Protein AF-A0A8B6BI62-F1 (afdb_monomer_lite)

pLDDT: mean 70.93, std 18.96, range [25.5, 95.19]

InterPro domains:
  IPR038623 Stimulator of interferon genes protein, C-terminal domain superfamily [G3DSA:3.40.50.12100] (23-172)
  IPR055432 STING, ligand-binding domain [PF15009] (18-108)

Radius of gyration: 29.09 Å; chains: 1; bounding box: 65×64×85 Å

Secondary structure (DSSP, 8-state):
---------EE----HHHHHHS-S-EEEEEETTS---TT-S-TTEEEEEEEEEEEEETTEEEEEEEEEEEEEETTEEEEEEEE--HHHHHHHHHHH-TTTT--------SS-S---PPP-----HHHHHHHHHHHHHHHHHHHHTSHHHHHHEEEEEE-SS---SPPP---------TT----SS--S-SS---TTTTS-PPPHHHHHHHHHHHHH-EE-TTS-EE-PPTT-S-PPPPPPTHHHHHHHGGGS--

Sequence (254 aa):
MGMRADSEIILLNPCTEERKQIPKKLYELIPRKCYVDIPGSDENIEKVSDLAIEGDRAGNKRKIKLQIYSIKDGKKKYYCVCECPPVLNTINNMNDIQTAGITRSTGSNIFFPLRRHPKLQLFTVDTKLVQLMRFYYAMNALLCLKKENKEKARFLLFNGQPSTFQPCTSKFDIRENYTDPVTKDLQSPLFEKTRDDDKPGQSYEDNMFMKQLDNEFVIDSEGSWVAPLPFRVPRQPLPSNRQQESLLICYQSE

Structure (mmCIF, N/CA/C/O backbone):
data_AF-A0A8B6BI62-F1
#
_entry.id   AF-A0A8B6BI62-F1
#
loop_
_atom_site.group_PDB
_atom_site.id
_atom_site.type_symbol
_atom_site.label_atom_id
_atom_site.label_alt_id
_atom_site.label_comp_id
_atom_site.label_asym_id
_atom_site.label_entity_id
_atom_site.label_seq_id
_atom_site.pdbx_PDB_ins_code
_atom_site.Cartn_x
_atom_site.Cartn_y
_atom_site.Cartn_z
_atom_site.occupancy
_atom_site.B_iso_or_equiv
_atom_site.auth_seq_id
_atom_site.auth_comp_id
_atom_site.auth_asym_id
_atom_site.auth_atom_id
_atom_site.pdbx_PDB_model_num
ATOM 1 N N . MET A 1 1 ? -7.863 -25.262 -1.687 1.00 29.09 1 MET A N 1
ATOM 2 C CA . MET A 1 1 ? -8.128 -25.398 -0.239 1.00 29.09 1 MET A CA 1
ATOM 3 C C . MET A 1 1 ? -8.432 -24.005 0.297 1.00 29.09 1 MET A C 1
ATOM 5 O O . MET A 1 1 ? -7.527 -23.187 0.401 1.00 29.09 1 MET A O 1
ATOM 9 N N . GLY A 1 2 ? -9.717 -23.668 0.429 1.00 26.91 2 GLY A N 1
ATOM 10 C CA . GLY A 1 2 ? -10.164 -22.322 0.796 1.00 26.91 2 GLY A CA 1
ATOM 11 C C . GLY A 1 2 ? -9.989 -22.082 2.291 1.00 26.91 2 GLY A C 1
ATOM 12 O O . GLY A 1 2 ? -10.466 -22.877 3.094 1.00 26.91 2 GLY A O 1
ATOM 13 N N . MET A 1 3 ? -9.298 -21.003 2.659 1.00 25.50 3 MET A N 1
ATOM 14 C CA . MET A 1 3 ? -9.243 -20.546 4.045 1.00 25.50 3 MET A CA 1
ATOM 15 C C . MET A 1 3 ? -10.626 -20.004 4.427 1.00 25.50 3 MET A C 1
ATOM 17 O O . MET A 1 3 ? -11.036 -18.956 3.928 1.00 25.50 3 MET A O 1
ATOM 21 N N . ARG A 1 4 ? -11.356 -20.731 5.282 1.00 25.94 4 ARG A N 1
ATOM 22 C CA . ARG A 1 4 ? -12.461 -20.162 6.063 1.00 25.94 4 ARG A CA 1
ATOM 23 C C . ARG A 1 4 ? -11.844 -19.213 7.085 1.00 25.94 4 ARG A C 1
ATOM 25 O O . ARG A 1 4 ? -11.038 -19.637 7.907 1.00 25.94 4 ARG A O 1
ATOM 32 N N . ALA A 1 5 ? -12.175 -17.933 6.981 1.00 31.25 5 ALA A N 1
ATOM 33 C CA . ALA A 1 5 ? -11.740 -16.905 7.913 1.00 31.25 5 ALA A CA 1
ATOM 34 C C . ALA A 1 5 ? -12.792 -16.739 9.018 1.00 31.25 5 ALA A C 1
ATOM 36 O O . ALA A 1 5 ? -13.475 -15.723 9.069 1.00 31.25 5 ALA A O 1
ATOM 37 N N . ASP A 1 6 ? -12.904 -17.742 9.890 1.00 30.66 6 ASP A N 1
ATOM 38 C CA . ASP A 1 6 ? -13.638 -17.639 11.160 1.00 30.66 6 ASP A CA 1
ATOM 39 C C . ASP A 1 6 ? -12.647 -17.333 12.298 1.00 30.66 6 ASP A C 1
ATOM 41 O O . ASP A 1 6 ? -12.613 -18.001 13.328 1.00 30.66 6 ASP A O 1
ATOM 45 N N . SER A 1 7 ? -11.753 -16.362 12.089 1.00 33.75 7 SER A N 1
ATOM 46 C CA . SER A 1 7 ? -10.844 -15.896 13.138 1.00 33.75 7 SER A CA 1
ATOM 47 C C . SER A 1 7 ? -11.557 -14.850 13.988 1.00 33.75 7 SER A C 1
ATOM 49 O O . SER A 1 7 ? -11.842 -13.747 13.515 1.00 33.75 7 SER A O 1
ATOM 51 N N . GLU A 1 8 ? -11.841 -15.215 15.233 1.00 31.00 8 GLU A N 1
ATOM 52 C CA . GLU A 1 8 ? -12.390 -14.345 16.267 1.00 31.00 8 GLU A CA 1
ATOM 53 C C . GLU A 1 8 ? -11.471 -13.127 16.467 1.00 31.00 8 GLU A C 1
ATOM 55 O O . GLU A 1 8 ? -10.279 -13.250 16.753 1.00 31.00 8 GLU A O 1
ATOM 60 N N . ILE A 1 9 ? -12.012 -11.929 16.239 1.00 36.19 9 ILE A N 1
ATOM 61 C CA . ILE A 1 9 ? -11.275 -10.669 16.346 1.00 36.19 9 ILE A CA 1
ATOM 62 C C . ILE A 1 9 ? -11.151 -10.322 17.834 1.00 36.19 9 ILE A C 1
ATOM 64 O O . ILE A 1 9 ? -12.066 -9.749 18.427 1.00 36.19 9 ILE A O 1
ATOM 68 N N . ILE A 1 10 ? -10.012 -10.648 18.444 1.00 32.97 10 ILE A N 1
ATOM 69 C CA . ILE A 1 10 ? -9.719 -10.289 19.836 1.00 32.97 10 ILE A CA 1
ATOM 70 C C . ILE A 1 10 ? -9.148 -8.860 19.863 1.00 32.97 10 ILE A C 1
ATOM 72 O O . ILE A 1 10 ? -7.951 -8.632 19.695 1.00 32.97 10 ILE A O 1
ATOM 76 N N . LEU A 1 11 ? -10.028 -7.870 20.046 1.00 40.59 11 LEU A N 1
ATOM 77 C CA . LEU A 1 11 ? -9.656 -6.464 20.261 1.00 40.59 11 LEU A CA 1
ATOM 78 C C . LEU A 1 11 ? -9.258 -6.236 21.725 1.00 40.59 11 LEU A C 1
ATOM 80 O O . LEU A 1 11 ? -10.105 -6.313 22.619 1.00 40.59 11 LEU A O 1
ATOM 84 N N . LEU A 1 12 ? -7.993 -5.890 21.969 1.00 38.56 12 LEU A N 1
ATOM 85 C CA . LEU A 1 12 ? -7.529 -5.434 23.278 1.00 38.56 12 LEU A CA 1
ATOM 86 C C . LEU A 1 12 ? -7.948 -3.962 23.487 1.00 38.56 12 LEU A C 1
ATOM 88 O O . LEU A 1 12 ? -7.361 -3.047 22.925 1.00 38.56 12 LEU A O 1
ATOM 92 N N . ASN A 1 13 ? -9.006 -3.777 24.284 1.00 48.94 13 ASN A N 1
ATOM 93 C CA . ASN A 1 13 ? -9.443 -2.561 24.996 1.00 48.94 13 ASN A CA 1
ATOM 94 C C . ASN A 1 13 ? -9.464 -1.201 24.257 1.00 48.94 13 ASN A C 1
ATOM 96 O O . ASN A 1 13 ? -8.592 -0.362 24.464 1.00 48.94 13 ASN A O 1
ATOM 100 N N . PRO A 1 14 ? -10.594 -0.895 23.592 1.00 46.12 14 PRO A N 1
ATOM 101 C CA . PRO A 1 14 ? -11.256 0.411 23.731 1.00 46.12 14 PRO A CA 1
ATOM 102 C C . PRO A 1 14 ? -12.651 0.273 24.368 1.00 46.12 14 PRO A C 1
ATOM 104 O O . PRO A 1 14 ? -13.258 -0.806 24.315 1.00 46.12 14 PRO A O 1
ATOM 107 N N . CYS A 1 15 ? -13.1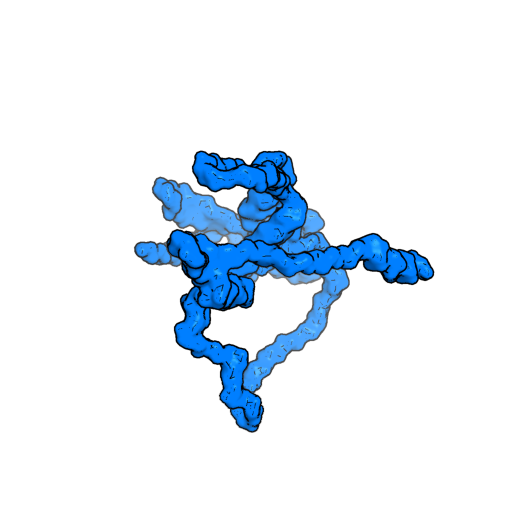68 1.357 24.961 1.00 47.78 15 CYS A N 1
ATOM 108 C CA . CYS A 1 15 ? -14.503 1.409 25.572 1.00 47.78 15 CYS A CA 1
ATOM 109 C C . CYS A 1 15 ? -15.597 1.068 24.533 1.00 47.78 15 CYS A C 1
ATOM 111 O O . CYS A 1 15 ? -15.451 1.364 23.346 1.00 47.78 15 CYS A O 1
ATOM 113 N N . THR A 1 16 ? -16.687 0.416 24.946 1.00 53.91 16 THR A N 1
ATOM 114 C CA . THR A 1 16 ? -17.714 -0.171 24.053 1.00 53.91 16 THR A CA 1
ATOM 115 C C . THR A 1 16 ? -18.346 0.814 23.064 1.00 53.91 16 THR A C 1
ATOM 117 O O . THR A 1 16 ? -18.699 0.406 21.957 1.00 53.91 16 THR A O 1
ATOM 120 N N . GLU A 1 17 ? -18.446 2.098 23.412 1.00 54.69 17 GLU A N 1
ATOM 121 C CA . GLU A 1 17 ? -18.979 3.136 22.516 1.00 54.69 17 GLU A CA 1
ATOM 122 C C . GLU A 1 17 ? -17.962 3.616 21.470 1.00 54.69 17 GLU A C 1
ATOM 124 O O . GLU A 1 17 ? -18.322 3.831 20.313 1.00 54.69 17 GLU A O 1
ATOM 129 N N . GLU A 1 18 ? -16.674 3.691 21.816 1.00 56.12 18 GLU A N 1
ATOM 130 C CA . GLU A 1 18 ? -15.616 4.051 20.860 1.00 56.12 18 GLU A CA 1
ATOM 131 C C . GLU A 1 18 ? -15.421 2.953 19.806 1.00 56.12 18 GLU A C 1
ATOM 133 O O . GLU A 1 18 ? -15.168 3.244 18.638 1.00 56.12 18 GLU A O 1
ATOM 138 N N . ARG A 1 19 ? -15.654 1.682 20.173 1.00 59.25 19 ARG A N 1
ATOM 139 C CA . ARG A 1 19 ? -15.618 0.544 19.236 1.00 59.25 19 ARG A CA 1
ATOM 140 C C . ARG A 1 19 ? -16.596 0.690 18.069 1.00 59.25 19 ARG A C 1
ATOM 142 O O . ARG A 1 19 ? -16.280 0.243 16.970 1.00 59.25 19 ARG A O 1
ATOM 149 N N . LYS A 1 20 ? -17.767 1.308 18.280 1.00 61.75 20 LYS A N 1
ATOM 150 C CA . LYS A 1 20 ? -18.770 1.515 17.216 1.00 61.75 20 LYS A CA 1
ATOM 151 C C . LYS A 1 20 ? -18.310 2.533 16.168 1.00 61.75 20 LYS A C 1
ATOM 153 O O . LYS A 1 20 ? -18.800 2.497 15.044 1.00 61.75 20 LYS A O 1
ATOM 158 N N . GLN A 1 21 ? -17.382 3.423 16.526 1.00 65.50 21 GLN A N 1
ATOM 159 C CA . GLN A 1 21 ? -16.861 4.469 15.642 1.00 65.50 21 GLN A CA 1
ATOM 160 C C . GLN A 1 21 ? -15.648 4.023 14.819 1.00 65.50 21 GLN A C 1
ATOM 162 O O . GLN A 1 21 ? -15.284 4.716 13.870 1.00 65.50 21 GLN A O 1
ATOM 167 N N . ILE A 1 22 ? -15.024 2.884 15.144 1.00 70.38 22 ILE A N 1
ATOM 168 C CA . ILE A 1 22 ? -13.866 2.386 14.398 1.00 70.38 22 ILE A CA 1
ATOM 169 C C . ILE A 1 22 ? -14.349 1.819 13.052 1.00 70.38 22 ILE A C 1
ATOM 171 O O . ILE A 1 22 ? -15.105 0.842 13.026 1.00 70.38 22 ILE A O 1
ATOM 175 N N . PRO A 1 23 ? -13.916 2.387 11.913 1.00 71.06 23 PRO A N 1
ATOM 176 C CA . PRO A 1 23 ? -14.245 1.838 10.612 1.00 71.06 23 PRO A CA 1
ATOM 177 C C . PRO A 1 23 ? -13.625 0.445 10.478 1.00 71.06 23 PRO A C 1
ATOM 179 O O . PRO A 1 23 ? -12.443 0.244 10.743 1.00 71.06 23 PRO A O 1
ATOM 182 N N . LYS A 1 24 ? -14.407 -0.519 9.980 1.00 78.19 24 LYS A N 1
ATOM 183 C CA . LYS A 1 24 ? -13.965 -1.904 9.715 1.00 78.19 24 LYS A CA 1
ATOM 184 C C . LYS A 1 24 ? -13.041 -2.027 8.490 1.00 78.19 24 LYS A C 1
ATOM 186 O O . LYS A 1 24 ? -12.949 -3.094 7.889 1.00 78.19 24 LYS A O 1
ATOM 191 N N . LYS A 1 25 ? -12.417 -0.921 8.080 1.00 88.06 25 LYS A N 1
ATOM 192 C CA . LYS A 1 25 ? -11.615 -0.806 6.865 1.00 88.06 25 LYS A CA 1
ATOM 193 C C . LYS A 1 25 ? -10.158 -0.562 7.233 1.00 88.06 25 LYS A C 1
ATOM 195 O O . LYS A 1 25 ? -9.872 0.375 7.972 1.00 88.06 25 LYS A O 1
ATOM 200 N N . LEU A 1 26 ? -9.265 -1.388 6.697 1.00 91.00 26 LEU A N 1
ATOM 201 C CA . LEU A 1 26 ? -7.819 -1.216 6.798 1.00 91.00 26 LEU A CA 1
ATOM 202 C C . LEU A 1 26 ? -7.345 -0.181 5.772 1.00 91.00 26 LEU A C 1
ATOM 204 O O . LEU A 1 26 ? -7.654 -0.293 4.582 1.00 91.00 26 LEU A O 1
ATOM 208 N N . TYR A 1 27 ? -6.589 0.814 6.222 1.00 91.94 27 TYR A N 1
ATOM 209 C CA . TYR A 1 27 ? -5.990 1.827 5.361 1.00 91.94 27 TYR A CA 1
ATOM 210 C C . TYR A 1 27 ? -4.486 1.596 5.223 1.00 91.94 27 TYR A C 1
ATOM 212 O O . TYR A 1 27 ? -3.730 1.759 6.173 1.00 91.94 27 TYR A O 1
ATOM 220 N N . GLU A 1 28 ? -4.056 1.254 4.018 1.00 92.75 28 GLU A N 1
ATOM 221 C CA . GLU A 1 28 ? -2.651 1.044 3.676 1.00 92.75 28 GLU A CA 1
ATOM 222 C C . GLU A 1 28 ? -2.084 2.333 3.079 1.00 92.75 28 GLU A C 1
ATOM 224 O O . GLU A 1 28 ? -2.488 2.779 1.997 1.00 92.75 28 GLU A O 1
ATOM 229 N N . LEU A 1 29 ? -1.180 2.970 3.812 1.00 91.81 29 LEU A N 1
ATOM 230 C CA . LEU A 1 29 ? -0.614 4.273 3.492 1.00 91.81 29 LEU A CA 1
ATOM 231 C C . LEU A 1 29 ? 0.578 4.120 2.545 1.00 91.81 29 LEU A C 1
ATOM 233 O O . LEU A 1 29 ? 1.571 3.486 2.879 1.00 91.81 29 LEU A O 1
ATOM 237 N N . ILE A 1 30 ? 0.501 4.746 1.371 1.00 92.62 30 ILE A N 1
ATOM 238 C CA . ILE A 1 30 ? 1.523 4.703 0.321 1.00 92.62 30 ILE A CA 1
ATOM 239 C C . ILE A 1 30 ? 2.177 6.088 0.187 1.00 92.62 30 ILE A C 1
ATOM 241 O O . ILE A 1 30 ? 1.782 6.882 -0.672 1.00 92.62 30 ILE A O 1
ATOM 245 N N . PRO A 1 31 ? 3.161 6.432 1.037 1.00 91.00 31 PRO A N 1
ATOM 246 C CA . PRO A 1 31 ? 3.905 7.678 0.903 1.00 91.00 31 PRO A CA 1
ATOM 247 C C . PRO A 1 31 ? 4.827 7.626 -0.318 1.00 91.00 31 PRO A C 1
ATOM 249 O O . PRO A 1 31 ? 5.558 6.654 -0.515 1.00 91.00 31 PRO A O 1
ATOM 252 N N . ARG A 1 32 ? 4.914 8.721 -1.083 1.00 87.62 32 ARG A N 1
ATOM 253 C CA . ARG A 1 32 ? 5.893 8.854 -2.184 1.00 87.62 32 ARG A CA 1
ATOM 254 C C . ARG A 1 32 ? 7.339 8.577 -1.775 1.00 87.62 32 ARG A C 1
ATOM 256 O O . ARG A 1 32 ? 8.124 8.058 -2.564 1.00 87.62 32 ARG A O 1
ATOM 263 N N . LYS A 1 33 ? 7.691 8.900 -0.530 1.00 86.56 33 LYS A N 1
ATOM 264 C CA . LYS A 1 33 ? 9.029 8.659 0.021 1.00 86.56 33 LYS A CA 1
ATOM 265 C C . LYS A 1 33 ? 9.299 7.182 0.341 1.00 86.56 33 LYS A C 1
ATOM 267 O O . LYS A 1 33 ? 10.443 6.850 0.628 1.00 86.56 33 LYS A O 1
ATOM 272 N N . CYS A 1 34 ? 8.293 6.306 0.229 1.00 86.19 34 CYS A N 1
ATOM 273 C CA . CYS A 1 34 ? 8.323 4.888 0.619 1.00 86.19 34 CYS A CA 1
ATOM 274 C C . CYS A 1 34 ? 8.531 4.653 2.127 1.00 86.19 34 CYS A C 1
ATOM 276 O O . CYS A 1 34 ? 8.779 3.530 2.551 1.00 86.19 34 CYS A O 1
ATOM 278 N N . TYR A 1 35 ? 8.408 5.707 2.932 1.00 83.88 35 TYR A N 1
ATOM 279 C CA . TYR A 1 35 ? 8.474 5.661 4.383 1.00 83.88 35 TYR A CA 1
ATOM 280 C C . TYR A 1 35 ? 7.598 6.772 4.966 1.00 83.88 35 TYR A C 1
ATOM 282 O O . TYR A 1 35 ? 7.580 7.893 4.447 1.00 83.88 35 TYR A O 1
ATOM 290 N N . VAL A 1 36 ? 6.869 6.442 6.027 1.00 78.62 36 VAL A N 1
ATOM 291 C CA . VAL A 1 36 ? 6.162 7.381 6.898 1.00 78.62 36 VAL A CA 1
ATOM 292 C C . VAL A 1 36 ? 6.181 6.788 8.301 1.00 78.62 36 VAL A C 1
ATOM 294 O O . VAL A 1 36 ? 5.958 5.588 8.458 1.00 78.62 36 VAL A O 1
ATOM 297 N N . ASP A 1 37 ? 6.474 7.618 9.293 1.00 76.88 37 ASP A N 1
ATOM 298 C CA . ASP A 1 37 ? 6.337 7.245 10.697 1.00 76.88 37 ASP A CA 1
ATOM 299 C C . ASP A 1 37 ? 4.927 7.622 11.175 1.00 76.88 37 ASP A C 1
ATOM 301 O O . ASP A 1 37 ? 4.427 8.695 10.832 1.00 76.88 37 ASP A O 1
ATOM 305 N N . ILE A 1 38 ? 4.257 6.736 11.913 1.00 77.81 38 ILE A N 1
ATOM 306 C CA . ILE A 1 38 ? 2.892 6.946 12.416 1.00 77.81 38 ILE A CA 1
ATOM 307 C C . ILE A 1 38 ? 2.859 6.521 13.894 1.00 77.81 38 ILE A C 1
ATOM 309 O O . ILE A 1 38 ? 3.018 5.328 14.175 1.00 77.81 38 ILE A O 1
ATOM 313 N N . PRO A 1 39 ? 2.596 7.430 14.852 1.00 66.25 39 PRO A N 1
ATOM 314 C CA . PRO A 1 39 ? 2.183 8.824 14.683 1.00 66.25 39 PRO A CA 1
ATOM 315 C C . PRO A 1 39 ? 3.403 9.762 14.572 1.00 66.25 39 PRO A C 1
ATOM 317 O O . PRO A 1 39 ? 3.946 10.205 15.579 1.00 66.25 39 PRO A O 1
ATOM 320 N N . GLY A 1 40 ? 3.872 10.043 13.353 1.00 68.38 40 GLY A N 1
ATOM 321 C CA . GLY A 1 40 ? 4.980 10.964 13.086 1.00 68.38 40 GLY A CA 1
ATOM 322 C C . GLY A 1 40 ? 4.497 12.350 12.639 1.00 68.38 40 GLY A C 1
ATOM 323 O O . GLY A 1 40 ? 3.647 12.457 11.756 1.00 68.38 40 GLY A O 1
ATOM 324 N N . SER A 1 41 ? 5.074 13.391 13.254 1.00 59.91 41 SER A N 1
ATOM 325 C CA . SER A 1 41 ? 4.943 14.855 13.038 1.00 59.91 41 SER A CA 1
ATOM 326 C C . SER A 1 41 ? 3.560 15.518 13.105 1.00 59.91 41 SER A C 1
ATOM 328 O O . SER A 1 41 ? 3.513 16.744 13.168 1.00 59.91 41 SER A O 1
ATOM 330 N N . ASP A 1 42 ? 2.453 14.777 13.059 1.00 78.50 42 ASP A N 1
ATOM 331 C CA . ASP A 1 42 ? 1.103 15.352 13.119 1.00 78.50 42 ASP A CA 1
ATOM 332 C C . ASP A 1 42 ? 0.520 15.233 14.533 1.00 78.50 42 ASP A C 1
ATOM 334 O O . ASP A 1 42 ? 0.153 14.145 14.976 1.00 78.50 42 ASP A O 1
ATOM 338 N N . GLU A 1 43 ? 0.406 16.364 15.235 1.00 83.88 43 GLU A N 1
ATOM 339 C CA . GLU A 1 43 ? -0.168 16.448 16.589 1.00 83.88 43 GLU A CA 1
ATOM 340 C C . GLU A 1 43 ? -1.638 15.992 16.653 1.00 83.88 43 GLU A C 1
ATOM 342 O O . GLU A 1 43 ? -2.164 15.686 17.728 1.00 83.88 43 GLU A O 1
ATOM 347 N N . ASN A 1 44 ? -2.317 15.920 15.503 1.00 88.12 44 ASN A N 1
ATOM 348 C CA . ASN A 1 44 ? -3.692 15.450 15.420 1.00 88.12 44 ASN A CA 1
ATOM 349 C C . ASN A 1 44 ? -3.802 13.926 15.367 1.00 88.12 44 ASN A C 1
ATOM 351 O O . ASN A 1 44 ? -4.916 13.417 15.505 1.00 88.12 44 ASN A O 1
ATOM 355 N N . ILE A 1 45 ? -2.697 13.201 15.165 1.00 88.94 45 ILE A N 1
ATOM 356 C CA . ILE A 1 45 ? -2.685 11.745 15.033 1.00 88.94 45 ILE A CA 1
ATOM 357 C C . ILE A 1 45 ? -2.036 11.120 16.265 1.00 88.94 45 ILE A C 1
ATOM 359 O O . ILE A 1 45 ? -0.903 11.420 16.620 1.00 88.94 45 ILE A O 1
ATOM 363 N N . GLU A 1 46 ? -2.740 10.189 16.898 1.00 90.50 46 GLU A N 1
ATOM 364 C CA . GLU A 1 46 ? -2.266 9.507 18.102 1.00 90.50 46 GLU A CA 1
ATOM 365 C C . GLU A 1 46 ? -2.531 8.008 17.994 1.00 90.50 46 GLU A C 1
ATOM 367 O O . GLU A 1 46 ? -3.626 7.593 17.604 1.00 90.50 46 GLU A O 1
ATOM 372 N N . LYS A 1 47 ? -1.543 7.179 18.351 1.00 89.94 47 LYS A N 1
ATOM 373 C CA . LYS A 1 47 ? -1.735 5.729 18.443 1.00 89.94 47 LYS A CA 1
ATOM 374 C C . LYS A 1 47 ? -2.583 5.403 19.672 1.00 89.94 47 LYS A C 1
ATOM 376 O O . LYS A 1 47 ? -2.230 5.776 20.782 1.00 89.94 47 LYS A O 1
ATOM 381 N N . VAL A 1 48 ? -3.669 4.662 19.470 1.00 89.25 48 VAL A N 1
ATOM 382 C CA . VAL A 1 48 ? -4.644 4.324 20.518 1.00 89.25 48 VAL A CA 1
ATOM 383 C C . VAL A 1 48 ? -4.426 2.914 21.054 1.00 89.25 48 VAL A C 1
ATOM 385 O O . VAL A 1 48 ? -4.403 2.707 22.261 1.00 89.25 48 VAL A O 1
ATOM 388 N N . SER A 1 49 ? -4.320 1.920 20.169 1.00 88.25 49 SER A N 1
ATOM 389 C CA . SER A 1 49 ? -4.240 0.501 20.551 1.00 88.25 49 SER A CA 1
ATOM 390 C C . SER A 1 49 ? -3.749 -0.371 19.391 1.00 88.25 49 SER A C 1
ATOM 392 O O . SER A 1 49 ? -3.504 0.130 18.293 1.00 88.25 49 SER A O 1
ATOM 394 N N . ASP A 1 50 ? -3.612 -1.676 19.635 1.00 86.25 50 ASP A N 1
ATOM 395 C CA . ASP A 1 50 ? -3.319 -2.684 18.616 1.00 86.25 50 ASP A CA 1
ATOM 396 C C . ASP A 1 50 ? -4.474 -3.700 18.534 1.00 86.25 50 ASP A C 1
ATOM 398 O O . ASP A 1 50 ? -4.986 -4.174 19.550 1.00 86.25 50 ASP A O 1
ATOM 402 N N . LEU A 1 51 ? -4.836 -4.095 17.317 1.00 84.62 51 LEU A N 1
ATOM 403 C CA . LEU A 1 51 ? -5.667 -5.255 17.020 1.00 84.62 51 LEU A CA 1
ATOM 404 C C . LEU A 1 51 ? -4.762 -6.441 16.665 1.00 84.62 51 LEU A C 1
ATOM 406 O O . LEU A 1 51 ? -4.025 -6.388 15.683 1.00 84.62 51 LEU A O 1
ATOM 410 N N . ALA A 1 52 ? -4.825 -7.524 17.439 1.00 84.38 52 ALA A N 1
ATOM 411 C CA . ALA A 1 52 ? -4.050 -8.732 17.175 1.00 84.38 52 ALA A CA 1
ATOM 412 C C . ALA A 1 52 ? -4.908 -9.804 16.489 1.00 84.38 52 ALA A C 1
ATOM 414 O O . ALA A 1 52 ? -6.026 -10.087 16.911 1.00 84.38 52 ALA A O 1
ATOM 415 N N . ILE A 1 53 ? -4.358 -10.420 15.446 1.00 84.88 53 ILE A N 1
ATOM 416 C CA . ILE A 1 53 ? -4.941 -11.560 14.739 1.00 84.88 53 ILE A CA 1
ATOM 417 C C . ILE A 1 53 ? -3.923 -12.694 14.793 1.00 84.88 53 ILE A C 1
ATOM 419 O O . ILE A 1 53 ? -2.764 -12.513 14.415 1.00 84.88 53 ILE A O 1
ATOM 423 N N . GLU A 1 54 ? -4.341 -13.864 15.257 1.00 89.25 54 GLU A N 1
ATOM 424 C CA . GLU A 1 54 ? -3.492 -15.053 15.298 1.00 89.25 54 GLU A CA 1
ATOM 425 C C . GLU A 1 54 ? -3.893 -16.034 14.198 1.00 89.25 54 GLU A C 1
ATOM 427 O O . GLU A 1 54 ? -5.073 -16.210 13.901 1.00 89.25 54 GLU A O 1
ATOM 432 N N . GLY A 1 55 ? -2.907 -16.677 13.578 1.00 86.69 55 GLY A N 1
ATOM 433 C CA . GLY A 1 55 ? -3.167 -17.709 12.584 1.00 86.69 55 GLY A CA 1
ATOM 434 C C . GLY A 1 55 ? -1.937 -18.538 12.250 1.00 86.69 55 GLY A C 1
ATOM 435 O O . GLY A 1 55 ? -0.799 -18.070 12.345 1.00 86.69 55 GLY A O 1
ATOM 436 N N . ASP A 1 56 ? -2.172 -19.775 11.828 1.00 90.50 56 ASP A N 1
ATOM 437 C CA . ASP A 1 56 ? -1.125 -20.657 11.327 1.00 90.50 56 ASP A CA 1
ATOM 438 C C . ASP A 1 56 ? -0.785 -20.311 9.879 1.00 90.50 56 ASP A C 1
ATOM 440 O O . ASP A 1 56 ? -1.636 -20.311 8.986 1.00 90.50 56 ASP A O 1
ATOM 444 N N . ARG A 1 57 ? 0.491 -20.017 9.623 1.00 86.75 57 ARG A N 1
ATOM 445 C CA . ARG A 1 57 ? 0.978 -19.703 8.280 1.00 86.75 57 ARG A CA 1
ATOM 446 C C . ARG A 1 57 ? 2.350 -20.310 8.047 1.00 86.75 57 ARG A C 1
ATOM 448 O O . ARG A 1 57 ? 3.318 -19.953 8.718 1.00 86.75 57 ARG A O 1
ATOM 455 N N . ALA A 1 58 ? 2.425 -21.177 7.036 1.00 89.69 58 ALA A N 1
ATOM 456 C CA . ALA A 1 58 ? 3.642 -21.893 6.650 1.00 89.69 58 ALA A CA 1
ATOM 457 C C . ALA A 1 58 ? 4.277 -22.659 7.830 1.00 89.69 58 ALA A C 1
ATOM 459 O O . ALA A 1 58 ? 5.464 -22.514 8.102 1.00 89.69 58 ALA A O 1
ATOM 460 N N . GLY A 1 59 ? 3.455 -23.419 8.564 1.00 90.88 59 GLY A N 1
ATOM 461 C CA . GLY A 1 59 ? 3.898 -24.260 9.684 1.00 90.88 59 GLY A CA 1
ATOM 462 C C . GLY A 1 59 ? 4.203 -23.517 10.989 1.00 90.88 59 GLY A C 1
ATOM 463 O O . GLY A 1 59 ? 4.611 -24.154 11.950 1.00 90.88 59 GLY A O 1
ATOM 464 N N . ASN A 1 60 ? 3.997 -22.197 11.042 1.00 90.94 60 ASN A N 1
ATOM 465 C CA . ASN A 1 60 ? 4.247 -21.382 12.229 1.00 90.94 60 ASN A CA 1
ATOM 466 C C . ASN A 1 60 ? 2.991 -20.629 12.675 1.00 90.94 60 ASN A C 1
ATOM 468 O O . ASN A 1 60 ? 2.320 -20.008 11.844 1.00 90.94 60 ASN A O 1
ATOM 472 N N . LYS A 1 61 ? 2.756 -20.584 13.991 1.00 90.38 61 LYS A N 1
ATOM 473 C CA . LYS A 1 61 ? 1.782 -19.678 14.613 1.00 90.38 61 LYS A CA 1
ATOM 474 C C . LYS A 1 61 ? 2.290 -18.249 14.502 1.00 90.38 61 LYS A C 1
ATOM 476 O O . LYS A 1 61 ? 3.338 -17.913 15.052 1.00 90.38 61 LYS A O 1
ATOM 481 N N . ARG A 1 62 ? 1.563 -17.399 13.781 1.00 87.88 62 ARG A N 1
ATOM 482 C CA . ARG A 1 62 ? 1.911 -15.987 13.605 1.00 87.88 62 ARG A CA 1
ATOM 483 C C . ARG A 1 62 ? 0.871 -15.103 14.269 1.00 87.88 62 ARG A C 1
ATOM 485 O O . ARG A 1 62 ? -0.324 -15.305 14.085 1.00 87.88 62 ARG A O 1
ATOM 492 N N . LYS A 1 63 ? 1.353 -14.089 14.989 1.00 88.56 63 LYS A N 1
ATOM 493 C CA . LYS A 1 63 ? 0.536 -12.987 15.499 1.00 88.56 63 LYS A CA 1
ATOM 494 C C . LYS A 1 63 ? 0.751 -11.776 14.599 1.00 88.56 63 LYS A C 1
ATOM 496 O O . LYS A 1 63 ? 1.870 -11.275 14.505 1.00 88.56 63 LYS A O 1
ATOM 501 N N . ILE A 1 64 ? -0.298 -11.336 13.920 1.00 86.25 64 ILE A N 1
ATOM 502 C CA . ILE A 1 64 ? -0.321 -10.121 13.105 1.00 86.25 64 ILE A CA 1
ATOM 503 C C . ILE A 1 64 ? -0.926 -9.019 13.967 1.00 86.25 64 ILE A C 1
ATOM 505 O O . ILE A 1 64 ? -2.004 -9.205 14.524 1.00 86.25 64 ILE A O 1
ATOM 509 N N . LYS A 1 65 ? -0.228 -7.892 14.105 1.00 88.38 65 LYS A N 1
ATOM 510 C CA . LYS A 1 65 ? -0.710 -6.729 14.856 1.00 88.38 65 LYS A CA 1
ATOM 511 C C . LYS A 1 65 ? -1.048 -5.614 13.879 1.00 88.38 65 LYS A C 1
ATOM 513 O O . LYS A 1 65 ? -0.180 -5.208 13.117 1.00 88.38 65 LYS A O 1
ATOM 518 N N . LEU A 1 66 ? -2.278 -5.127 13.934 1.00 88.56 66 LEU A N 1
ATOM 519 C CA . LEU A 1 66 ? -2.759 -3.973 13.187 1.00 88.56 66 LEU A CA 1
ATOM 520 C C . LEU A 1 66 ? -2.898 -2.797 14.148 1.00 88.56 66 LEU A C 1
ATOM 522 O O . LEU A 1 66 ? -3.509 -2.933 15.204 1.00 88.56 66 LEU A O 1
ATOM 526 N N . GLN A 1 67 ? -2.330 -1.650 13.802 1.00 89.50 67 GLN A N 1
ATOM 527 C CA . GLN A 1 67 ? -2.302 -0.498 14.699 1.00 89.50 67 GLN A CA 1
ATOM 528 C C . GLN A 1 67 ? -3.555 0.363 14.512 1.00 89.50 67 GLN A C 1
ATOM 530 O O . GLN A 1 67 ? -4.001 0.606 13.388 1.00 89.50 67 GLN A O 1
ATOM 535 N N . ILE A 1 68 ? -4.136 0.809 15.626 1.00 90.25 68 ILE A N 1
ATOM 536 C CA . ILE A 1 68 ? -5.314 1.677 15.663 1.00 90.25 68 ILE A CA 1
ATOM 537 C C . ILE A 1 68 ? -4.868 3.078 16.056 1.00 90.25 68 ILE A C 1
ATOM 539 O O . ILE A 1 68 ? -4.239 3.270 17.099 1.00 90.25 68 ILE A O 1
ATOM 543 N N . TYR A 1 69 ? -5.258 4.059 15.252 1.00 90.19 69 TYR A N 1
ATOM 544 C CA . TYR A 1 69 ? -4.960 5.467 15.466 1.00 90.19 69 TYR A CA 1
ATOM 545 C C . TYR A 1 69 ? -6.240 6.271 15.661 1.00 90.19 69 TYR A C 1
ATOM 547 O O . TYR A 1 69 ? -7.313 5.900 15.177 1.00 90.19 69 TYR A O 1
ATOM 555 N N . SER A 1 70 ? -6.114 7.392 16.364 1.00 89.75 70 SER A N 1
ATOM 556 C CA . SER A 1 70 ? -7.121 8.443 16.401 1.00 89.75 70 SER A CA 1
ATOM 557 C C . SER A 1 70 ? -6.636 9.677 15.663 1.00 89.75 70 SER A C 1
ATOM 559 O O . SER A 1 70 ? -5.448 9.983 15.695 1.00 89.75 70 SER A O 1
ATOM 561 N N . ILE A 1 71 ? -7.567 10.360 15.003 1.00 89.94 71 ILE A N 1
ATOM 562 C CA . ILE A 1 71 ? -7.335 11.570 14.218 1.00 89.94 71 ILE A CA 1
ATOM 563 C C . ILE A 1 71 ? -8.268 12.658 14.750 1.00 89.94 71 ILE A C 1
ATOM 565 O O . ILE A 1 71 ? -9.486 12.456 14.805 1.00 89.94 71 ILE A O 1
ATOM 569 N N . LYS A 1 72 ? -7.712 13.799 15.158 1.00 89.81 72 LYS A N 1
ATOM 570 C CA . LYS A 1 72 ? -8.462 14.969 15.632 1.00 89.81 72 LYS A CA 1
ATOM 571 C C . LYS A 1 72 ? -8.711 15.939 14.475 1.00 89.81 72 LYS A C 1
ATOM 573 O O . LYS A 1 72 ? -7.802 16.271 13.729 1.00 89.81 72 LYS A O 1
ATOM 578 N N . ASP A 1 73 ? -9.947 16.401 14.346 1.00 86.88 73 ASP A N 1
ATOM 579 C CA . ASP A 1 73 ? -10.352 17.435 13.391 1.00 86.88 73 ASP A CA 1
ATOM 580 C C . ASP A 1 73 ? -11.260 18.434 14.119 1.00 86.88 73 ASP A C 1
ATOM 582 O O . ASP A 1 73 ? -12.453 18.196 14.362 1.00 86.88 73 ASP A O 1
ATOM 586 N N . GLY A 1 74 ? -10.650 19.521 14.594 1.00 87.69 74 GLY A N 1
ATOM 587 C CA . GLY A 1 74 ? -11.288 20.478 15.492 1.00 87.69 74 GLY A CA 1
ATOM 588 C C . GLY A 1 74 ? -11.778 19.810 16.781 1.00 87.69 74 GLY A C 1
ATOM 589 O O . GLY A 1 74 ? -10.989 19.353 17.602 1.00 87.69 74 GLY A O 1
ATOM 590 N N . LYS A 1 75 ? -13.102 19.757 16.974 1.00 85.75 75 LYS A N 1
ATOM 591 C CA . LYS A 1 75 ? -13.735 19.113 18.145 1.00 85.75 75 LYS A CA 1
ATOM 592 C C . LYS A 1 75 ? -14.077 17.638 17.923 1.00 85.75 75 LYS A C 1
ATOM 594 O O . LYS A 1 75 ? -14.556 16.983 18.846 1.00 85.75 75 LYS A O 1
ATOM 599 N N . LYS A 1 76 ? -13.912 17.126 16.701 1.00 84.31 76 LYS A N 1
ATOM 600 C CA . LYS A 1 76 ? -14.268 15.751 16.348 1.00 84.31 76 LYS A CA 1
ATOM 601 C C . LYS A 1 76 ? -13.040 14.857 16.437 1.00 84.31 76 LYS A C 1
ATOM 603 O O . LYS A 1 76 ? -11.938 15.262 16.080 1.00 84.31 76 LYS A O 1
ATOM 608 N N . LYS A 1 77 ? -13.254 13.628 16.899 1.00 85.62 77 LYS A N 1
ATOM 609 C CA . LYS A 1 77 ? -12.240 12.579 16.966 1.00 85.62 77 LYS A CA 1
ATOM 610 C C . LYS A 1 77 ? -12.715 11.411 16.113 1.00 85.62 77 LYS A C 1
ATOM 612 O O . LYS A 1 77 ? -13.836 10.940 16.282 1.00 85.62 77 LYS A O 1
ATOM 617 N N . TYR A 1 78 ? -11.871 10.979 15.191 1.00 87.38 78 TYR A N 1
ATOM 618 C CA . TYR A 1 78 ? -12.094 9.821 14.336 1.00 87.38 78 TYR A CA 1
ATOM 619 C C . TYR A 1 78 ? -11.092 8.732 14.689 1.00 87.38 78 TYR A C 1
ATOM 621 O O . TYR A 1 78 ? -10.034 9.016 15.244 1.00 87.38 78 TYR A O 1
ATOM 629 N N . TYR A 1 79 ? -11.414 7.494 14.337 1.00 88.88 79 TYR A N 1
ATOM 630 C CA . TYR A 1 79 ? -10.537 6.348 14.534 1.00 88.88 79 TYR A CA 1
ATOM 631 C C . TYR A 1 79 ? -10.282 5.657 13.198 1.00 88.88 79 TYR A C 1
ATOM 633 O O . TYR A 1 79 ? -11.141 5.670 12.316 1.00 88.88 79 TYR A O 1
ATOM 641 N N . CYS A 1 80 ? -9.119 5.039 13.035 1.00 88.56 80 CYS A N 1
ATOM 642 C CA . CYS A 1 80 ? -8.824 4.210 11.874 1.00 88.56 80 CYS A CA 1
ATOM 643 C C . CYS A 1 80 ? -7.813 3.114 12.212 1.00 88.56 80 CYS A C 1
ATOM 645 O O . CYS A 1 80 ? -7.005 3.248 13.129 1.00 88.56 80 CYS A O 1
ATOM 647 N N . VAL A 1 81 ? -7.870 2.024 11.448 1.00 90.81 81 VAL A N 1
ATOM 648 C CA . VAL A 1 81 ? -6.802 1.026 11.401 1.00 90.81 81 VAL A CA 1
ATOM 649 C C . VAL A 1 81 ? -5.955 1.358 10.185 1.00 90.81 81 VAL A C 1
ATOM 651 O O . VAL A 1 81 ? -6.472 1.333 9.064 1.00 90.81 81 VAL A O 1
ATOM 654 N N . CYS A 1 82 ? -4.689 1.706 10.382 1.00 89.88 82 CYS A N 1
ATOM 655 C CA . CYS A 1 82 ? -3.806 2.015 9.267 1.00 89.88 82 CYS A CA 1
ATOM 656 C C . CYS A 1 82 ? -2.379 1.540 9.504 1.00 89.88 82 CYS A C 1
ATOM 658 O O . CYS A 1 82 ? -1.932 1.395 10.638 1.00 89.88 82 CYS A O 1
ATOM 660 N N . GLU A 1 83 ? -1.672 1.280 8.414 1.00 90.56 83 GLU A N 1
ATOM 661 C CA . GLU A 1 83 ? -0.250 0.964 8.433 1.00 90.56 83 GLU A CA 1
ATOM 662 C C . GLU A 1 83 ? 0.407 1.405 7.123 1.00 90.56 83 GLU A C 1
ATOM 664 O O . GLU A 1 83 ? -0.266 1.716 6.140 1.00 90.56 83 GLU A O 1
ATOM 669 N N . CYS A 1 84 ? 1.734 1.487 7.125 1.00 90.62 84 CYS A N 1
ATOM 670 C CA . CYS A 1 84 ? 2.521 1.624 5.907 1.00 90.62 84 CYS A CA 1
ATOM 671 C C . CYS A 1 84 ? 2.948 0.212 5.480 1.00 90.62 84 CYS A C 1
ATOM 673 O O . CYS A 1 84 ? 3.563 -0.477 6.305 1.00 90.62 84 CYS A O 1
ATOM 675 N N . PRO A 1 85 ? 2.683 -0.237 4.236 1.00 93.00 85 PRO A N 1
ATOM 676 C CA . PRO A 1 85 ? 3.031 -1.589 3.838 1.00 93.00 85 PRO A CA 1
ATOM 677 C C . PRO A 1 85 ? 4.533 -1.836 4.029 1.00 93.00 85 PRO A C 1
ATOM 679 O O . PRO A 1 85 ? 5.348 -1.098 3.460 1.00 93.00 85 PRO A O 1
ATOM 682 N N . PRO A 1 86 ? 4.941 -2.904 4.739 1.00 90.25 86 PRO A N 1
ATOM 683 C CA . PRO A 1 86 ? 6.353 -3.164 5.032 1.00 90.25 86 PRO A CA 1
ATOM 684 C C . PRO A 1 86 ? 7.244 -3.278 3.785 1.00 90.25 86 PRO A C 1
ATOM 686 O O . PRO A 1 86 ? 8.436 -2.981 3.837 1.00 90.25 86 PRO A O 1
ATOM 689 N N . VAL A 1 87 ? 6.663 -3.663 2.643 1.00 92.88 87 VAL A N 1
ATOM 690 C CA . VAL A 1 87 ? 7.345 -3.751 1.339 1.00 92.88 87 VAL A CA 1
ATOM 691 C C . VAL A 1 87 ? 7.889 -2.393 0.883 1.00 92.88 87 VAL A C 1
ATOM 693 O O . VAL A 1 87 ? 8.914 -2.341 0.202 1.00 92.88 87 VAL A O 1
ATOM 696 N N . LEU A 1 88 ? 7.260 -1.283 1.280 1.00 92.44 88 LEU A N 1
ATOM 697 C CA . LEU A 1 88 ? 7.751 0.051 0.938 1.00 92.44 88 LEU A CA 1
ATOM 698 C C . LEU A 1 88 ? 9.097 0.346 1.602 1.00 92.44 88 LEU A C 1
ATOM 700 O O . LEU A 1 88 ? 9.956 0.955 0.968 1.00 92.44 88 LEU A O 1
ATOM 704 N N . ASN A 1 89 ? 9.335 -0.172 2.810 1.00 90.44 89 ASN A N 1
ATOM 705 C CA . ASN A 1 89 ? 10.641 -0.063 3.454 1.00 90.44 89 ASN A CA 1
ATOM 706 C C . ASN A 1 89 ? 11.719 -0.803 2.645 1.00 90.44 89 ASN A C 1
ATOM 708 O O . ASN A 1 89 ? 12.824 -0.303 2.470 1.00 90.44 89 ASN A O 1
ATOM 712 N N . THR A 1 90 ? 11.388 -1.962 2.067 1.00 90.81 90 THR A N 1
ATOM 713 C CA . THR A 1 90 ? 12.297 -2.670 1.153 1.00 90.81 90 THR A CA 1
ATOM 714 C C . THR A 1 90 ? 12.600 -1.838 -0.091 1.00 90.81 90 THR A C 1
ATOM 716 O O . THR A 1 90 ? 13.766 -1.691 -0.443 1.00 90.81 90 THR A O 1
ATOM 719 N N . ILE A 1 91 ? 11.580 -1.248 -0.725 1.00 90.56 91 ILE A N 1
ATOM 720 C CA . ILE A 1 91 ? 11.755 -0.355 -1.885 1.00 90.56 91 ILE A CA 1
ATOM 721 C C . ILE A 1 91 ? 12.627 0.854 -1.522 1.00 90.56 91 ILE A C 1
ATOM 723 O O . ILE A 1 91 ? 13.462 1.273 -2.321 1.00 90.56 91 ILE A O 1
ATOM 727 N N . ASN A 1 92 ? 12.453 1.406 -0.319 1.00 89.56 92 ASN A N 1
ATOM 728 C CA . ASN A 1 92 ? 13.283 2.492 0.182 1.00 89.56 92 ASN A CA 1
ATOM 729 C C . ASN A 1 92 ? 14.747 2.055 0.320 1.00 89.56 92 ASN A C 1
ATOM 731 O O . ASN A 1 92 ? 15.620 2.687 -0.260 1.00 89.56 92 ASN A O 1
ATOM 735 N N . ASN A 1 93 ? 14.993 0.928 0.987 1.00 88.19 93 ASN A N 1
ATOM 736 C CA . ASN A 1 93 ? 16.342 0.424 1.241 1.00 88.19 93 ASN A CA 1
ATOM 737 C C . ASN A 1 93 ? 17.061 -0.011 -0.045 1.00 88.19 93 ASN A C 1
ATOM 739 O O . ASN A 1 93 ? 18.280 0.092 -0.132 1.00 88.19 93 ASN A O 1
ATOM 743 N N . MET A 1 94 ? 16.333 -0.469 -1.070 1.00 85.69 94 MET A N 1
ATOM 744 C CA . MET A 1 94 ? 16.923 -0.802 -2.374 1.00 85.69 94 MET A CA 1
ATOM 745 C C . MET A 1 94 ? 17.576 0.402 -3.060 1.00 85.69 94 MET A C 1
ATOM 747 O O . MET A 1 94 ? 18.496 0.207 -3.843 1.00 85.69 94 MET A O 1
ATOM 751 N N . ASN A 1 95 ? 17.139 1.626 -2.759 1.00 80.81 95 ASN A N 1
ATOM 752 C CA . ASN A 1 95 ? 17.767 2.844 -3.270 1.00 80.81 95 ASN A CA 1
ATOM 753 C C . ASN A 1 95 ? 19.122 3.141 -2.615 1.00 80.81 95 ASN A C 1
ATOM 755 O O . ASN A 1 95 ? 19.962 3.789 -3.230 1.00 80.81 95 ASN A O 1
ATOM 759 N N . ASP A 1 96 ? 19.350 2.633 -1.404 1.00 78.81 96 ASP A N 1
ATOM 760 C CA . ASP A 1 96 ? 20.581 2.874 -0.648 1.00 78.81 96 ASP A CA 1
ATOM 761 C C . ASP A 1 96 ? 21.619 1.753 -0.865 1.00 78.81 96 ASP A C 1
ATOM 763 O O . ASP A 1 96 ? 22.795 1.897 -0.531 1.00 78.81 96 ASP A O 1
ATOM 767 N N . ILE A 1 97 ? 21.207 0.623 -1.456 1.00 80.31 97 ILE A N 1
ATOM 768 C CA . ILE A 1 97 ? 22.066 -0.539 -1.703 1.00 80.31 97 ILE A CA 1
ATOM 769 C C . ILE A 1 97 ? 22.698 -0.448 -3.095 1.00 80.31 97 ILE A C 1
ATOM 771 O O . ILE A 1 97 ? 22.043 -0.638 -4.118 1.00 80.31 97 ILE A O 1
ATOM 775 N N . GLN A 1 98 ? 24.020 -0.284 -3.136 1.00 67.69 98 GLN A N 1
ATOM 776 C CA . GLN A 1 98 ? 24.798 -0.154 -4.377 1.00 67.69 98 GLN A CA 1
ATOM 777 C C . GLN A 1 98 ? 24.731 -1.387 -5.302 1.00 67.69 98 GLN A C 1
ATOM 779 O O . GLN A 1 98 ? 24.991 -1.288 -6.500 1.00 67.69 98 GLN A O 1
ATOM 784 N N . THR A 1 99 ? 24.383 -2.559 -4.761 1.00 70.50 99 THR A N 1
ATOM 785 C CA . THR A 1 99 ? 24.224 -3.805 -5.526 1.00 70.50 99 THR A CA 1
ATOM 786 C C . THR A 1 99 ? 22.799 -4.053 -6.025 1.00 70.50 99 THR A C 1
ATOM 788 O O . THR A 1 99 ? 22.579 -4.980 -6.810 1.00 70.50 99 THR A O 1
ATOM 791 N N . ALA A 1 100 ? 21.821 -3.238 -5.618 1.00 67.00 100 ALA A N 1
ATOM 792 C CA . ALA A 1 100 ? 20.451 -3.364 -6.092 1.00 67.00 100 ALA A CA 1
ATOM 793 C C . ALA A 1 100 ? 20.357 -2.942 -7.569 1.00 67.00 100 ALA A C 1
ATOM 795 O O . ALA A 1 100 ? 20.841 -1.884 -7.971 1.00 67.00 100 ALA A O 1
ATOM 796 N N . GLY A 1 101 ? 19.736 -3.792 -8.393 1.00 58.25 101 GLY A N 1
ATOM 797 C CA . GLY A 1 101 ? 19.618 -3.579 -9.842 1.00 58.25 101 GLY A CA 1
ATOM 798 C C . GLY A 1 101 ? 20.749 -4.187 -10.686 1.00 58.25 101 GLY A C 1
ATOM 799 O O . GLY A 1 101 ? 20.656 -4.205 -11.913 1.00 58.25 101 GLY A O 1
ATOM 800 N N . ILE A 1 102 ? 21.783 -4.785 -10.071 1.00 64.88 102 ILE A N 1
ATOM 801 C CA . ILE A 1 102 ? 22.818 -5.511 -10.823 1.00 64.88 102 ILE A CA 1
ATOM 802 C C . ILE A 1 102 ? 22.214 -6.779 -11.444 1.00 64.88 102 ILE A C 1
ATOM 804 O O . ILE A 1 102 ? 22.069 -7.813 -10.796 1.00 64.88 102 ILE A O 1
ATOM 808 N N . THR A 1 103 ? 21.914 -6.729 -12.738 1.00 55.69 103 THR A N 1
ATOM 809 C CA . THR A 1 103 ? 21.588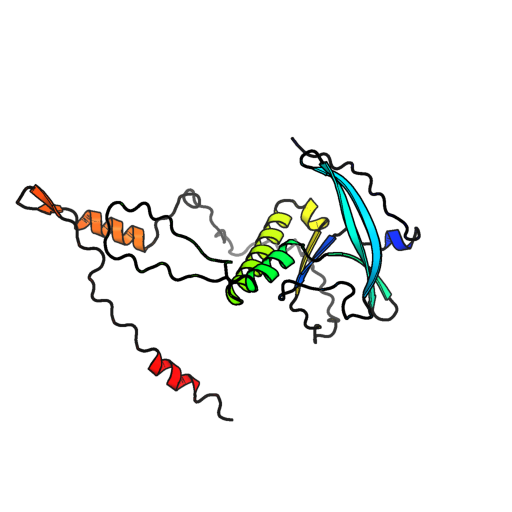 -7.911 -13.539 1.00 55.69 103 THR A CA 1
ATOM 810 C C . THR A 1 103 ? 22.877 -8.482 -14.124 1.00 55.69 103 THR A C 1
ATOM 812 O O . THR A 1 103 ? 23.423 -7.981 -15.106 1.00 55.69 103 THR A O 1
ATOM 815 N N . ARG A 1 104 ? 23.401 -9.558 -13.522 1.00 49.28 104 ARG A N 1
ATOM 816 C CA . ARG A 1 104 ? 24.422 -10.374 -14.190 1.00 49.28 104 ARG A CA 1
ATOM 817 C C . ARG A 1 104 ? 23.731 -11.171 -15.291 1.00 49.28 104 ARG A C 1
ATOM 819 O O . ARG A 1 104 ? 23.049 -12.149 -15.015 1.00 49.28 104 ARG A O 1
ATOM 826 N N . SER A 1 105 ? 23.912 -10.757 -16.540 1.00 49.44 105 S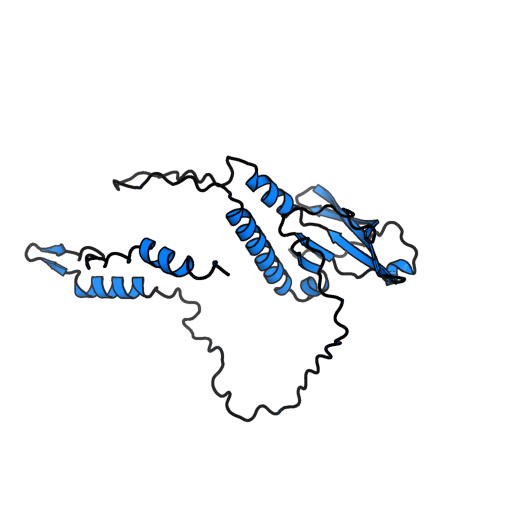ER A N 1
ATOM 827 C CA . SER A 1 105 ? 23.648 -11.625 -17.687 1.00 49.44 105 SER A CA 1
ATOM 828 C C . SER A 1 105 ? 24.617 -12.808 -17.608 1.00 49.44 105 SER A C 1
ATOM 830 O O . SER A 1 105 ? 25.776 -12.674 -18.001 1.00 49.44 105 SER A O 1
ATOM 832 N N . THR A 1 106 ? 24.172 -13.968 -17.126 1.00 46.50 106 THR A N 1
ATOM 833 C CA . THR A 1 106 ? 24.839 -15.240 -17.430 1.00 46.50 106 THR A CA 1
ATOM 834 C C . THR A 1 106 ? 24.605 -15.529 -18.906 1.00 46.50 106 THR A C 1
ATOM 836 O O . THR A 1 106 ? 23.649 -16.198 -19.286 1.00 46.50 106 THR A O 1
ATOM 839 N N . GLY A 1 107 ? 25.439 -14.932 -19.756 1.00 44.91 107 GLY A N 1
ATOM 840 C CA . GLY A 1 107 ? 25.472 -15.245 -21.173 1.00 44.91 107 GLY A CA 1
ATOM 841 C C . GLY A 1 107 ? 26.036 -16.648 -21.346 1.00 44.91 107 GLY A C 1
ATOM 842 O O . GLY A 1 107 ? 27.243 -16.843 -21.234 1.00 44.91 107 GLY A O 1
ATOM 843 N N . SER A 1 108 ? 25.173 -17.622 -21.624 1.00 42.69 108 SER A N 1
ATOM 844 C CA . SER A 1 108 ? 25.570 -18.834 -22.333 1.00 42.69 108 SER A CA 1
ATOM 845 C C . SER A 1 108 ? 26.016 -18.408 -23.734 1.00 42.69 108 SER A C 1
ATOM 847 O O . SER A 1 108 ? 25.197 -18.211 -24.632 1.00 42.69 108 SER A O 1
ATOM 849 N N . ASN A 1 109 ? 27.315 -18.159 -23.889 1.00 40.94 109 ASN A N 1
ATOM 850 C CA . ASN A 1 109 ? 27.930 -17.817 -25.163 1.00 40.94 109 ASN A CA 1
ATOM 851 C C . ASN A 1 109 ? 27.990 -19.062 -26.051 1.00 40.94 109 ASN A C 1
ATOM 853 O O . ASN A 1 109 ? 28.892 -19.880 -25.900 1.00 40.94 109 ASN A O 1
ATOM 857 N N . ILE A 1 110 ? 27.090 -19.155 -27.025 1.00 44.84 110 ILE A N 1
ATOM 858 C CA . ILE A 1 110 ? 27.408 -19.783 -28.306 1.00 44.84 110 ILE A CA 1
ATOM 859 C C . ILE A 1 110 ? 27.020 -18.760 -29.381 1.00 44.84 110 ILE A C 1
ATOM 861 O O . ILE A 1 110 ? 25.845 -18.475 -29.573 1.00 44.84 110 ILE A O 1
ATOM 865 N N . PHE A 1 111 ? 28.049 -18.175 -30.006 1.00 43.75 111 PHE A N 1
ATOM 866 C CA . PHE A 1 111 ? 28.024 -17.371 -31.236 1.00 43.75 111 PHE A CA 1
ATOM 867 C C . PHE A 1 111 ? 27.157 -16.100 -31.274 1.00 43.75 111 PHE A C 1
ATOM 869 O O . PHE A 1 111 ? 26.026 -16.174 -31.707 1.00 43.75 111 PHE A O 1
ATOM 876 N N . PHE A 1 112 ? 27.725 -14.926 -30.951 1.00 39.66 112 PHE A N 1
ATOM 877 C CA . PHE A 1 112 ? 27.527 -13.644 -31.673 1.00 39.66 112 PHE A CA 1
ATOM 878 C C . PHE A 1 112 ? 28.570 -12.614 -31.174 1.00 39.66 112 PHE A C 1
ATOM 880 O O . PHE A 1 112 ? 28.601 -12.330 -29.972 1.00 39.66 112 PHE A O 1
ATOM 887 N N . PRO A 1 113 ? 29.435 -12.032 -32.032 1.00 45.16 113 PRO A N 1
ATOM 888 C CA . PRO A 1 113 ? 30.368 -10.988 -31.616 1.00 45.16 113 PRO A CA 1
ATOM 889 C C . PRO A 1 113 ? 29.648 -9.626 -31.532 1.00 45.16 113 PRO A C 1
ATOM 891 O O . PRO A 1 113 ? 28.784 -9.326 -32.350 1.00 45.16 113 PRO A O 1
ATOM 894 N N . LEU A 1 114 ? 30.039 -8.796 -30.552 1.00 42.72 114 LEU A N 1
ATOM 895 C CA . LEU A 1 114 ? 29.575 -7.417 -30.277 1.00 42.72 114 LEU A CA 1
ATOM 896 C C . LEU A 1 114 ? 28.243 -7.244 -29.509 1.00 42.72 114 LEU A C 1
ATOM 898 O O . LEU A 1 114 ? 27.418 -6.397 -29.855 1.00 42.72 114 LEU A O 1
ATOM 902 N N . ARG A 1 115 ? 28.057 -7.920 -28.365 1.00 45.03 115 ARG A N 1
ATOM 903 C CA . ARG A 1 115 ? 27.157 -7.383 -27.322 1.00 45.03 115 ARG A CA 1
ATOM 904 C C . ARG A 1 115 ? 27.915 -6.361 -26.476 1.00 45.03 115 ARG A C 1
ATOM 906 O O . ARG A 1 115 ? 28.840 -6.717 -25.752 1.00 45.03 115 ARG A O 1
ATOM 913 N N . ARG A 1 116 ? 27.507 -5.087 -26.564 1.00 48.59 116 ARG A N 1
ATOM 914 C CA . ARG A 1 116 ? 27.872 -4.032 -25.601 1.00 48.59 116 ARG A CA 1
ATOM 915 C C . ARG A 1 116 ? 27.762 -4.607 -24.186 1.00 48.59 116 ARG A C 1
ATOM 917 O O . ARG A 1 116 ? 26.740 -5.219 -23.874 1.00 48.59 116 ARG A O 1
ATOM 924 N N . HIS A 1 117 ? 28.788 -4.412 -23.357 1.00 44.78 117 HIS A N 1
ATOM 925 C CA . HIS A 1 117 ? 28.730 -4.776 -21.942 1.00 44.78 117 HIS A CA 1
ATOM 926 C C . HIS A 1 117 ? 27.403 -4.281 -21.343 1.00 44.78 117 HIS A C 1
ATOM 928 O O . HIS A 1 117 ? 27.022 -3.135 -21.618 1.00 44.78 117 HIS A O 1
ATOM 934 N N . PRO A 1 118 ? 26.673 -5.117 -20.580 1.00 49.78 118 PRO A N 1
ATOM 935 C CA . PRO A 1 118 ? 25.436 -4.684 -19.953 1.00 49.78 118 PRO A CA 1
ATOM 936 C C . PRO A 1 118 ? 25.752 -3.456 -19.101 1.00 49.78 118 PRO A C 1
ATOM 938 O O . PRO A 1 118 ? 26.606 -3.506 -18.215 1.00 49.78 118 PRO A O 1
ATOM 941 N N . LYS A 1 119 ? 25.106 -2.326 -19.407 1.00 51.62 119 LYS A N 1
ATOM 942 C CA . LYS A 1 119 ? 25.178 -1.157 -18.535 1.00 51.62 119 LYS A CA 1
ATOM 943 C C . LYS A 1 119 ? 24.580 -1.577 -17.197 1.00 51.62 119 LYS A C 1
ATOM 945 O O . LYS A 1 119 ? 23.451 -2.060 -17.162 1.00 51.62 119 LYS A O 1
ATOM 950 N N . LEU A 1 120 ? 25.346 -1.416 -16.121 1.00 55.44 120 LEU A N 1
ATOM 951 C CA . LEU A 1 120 ? 24.855 -1.549 -14.753 1.00 55.44 120 LEU A CA 1
ATOM 952 C C . LEU A 1 120 ? 23.621 -0.653 -14.596 1.00 55.44 120 LEU A C 1
ATOM 954 O O . LEU A 1 120 ? 23.740 0.571 -14.615 1.00 55.44 120 LEU A O 1
ATOM 958 N N . GLN A 1 121 ? 22.438 -1.253 -14.488 1.00 60.19 121 GLN A N 1
ATOM 959 C CA . GLN A 1 121 ? 21.211 -0.519 -14.211 1.00 60.19 121 GLN A CA 1
ATOM 960 C C . GLN A 1 121 ? 21.012 -0.496 -12.697 1.00 60.19 121 GLN A C 1
ATOM 962 O O . GLN A 1 121 ? 20.383 -1.385 -12.135 1.00 60.19 121 GLN A O 1
ATOM 967 N N . LEU A 1 122 ? 21.605 0.491 -12.024 1.00 70.44 122 LEU A N 1
ATOM 968 C CA . LEU A 1 122 ? 21.406 0.665 -10.585 1.00 70.44 122 LEU A CA 1
ATOM 969 C C . LEU A 1 122 ? 19.942 1.000 -10.277 1.00 70.44 122 LEU A C 1
ATOM 971 O O . LEU A 1 122 ? 19.235 1.592 -11.098 1.00 70.44 122 LEU A O 1
ATOM 975 N N . PHE A 1 123 ? 19.497 0.641 -9.075 1.00 82.31 123 PHE A N 1
ATOM 976 C CA . PHE A 1 123 ? 18.216 1.091 -8.546 1.00 82.31 123 PHE A CA 1
ATOM 977 C C . PHE A 1 123 ? 18.299 2.586 -8.197 1.00 82.31 123 PHE A C 1
ATOM 979 O O . PHE A 1 123 ? 18.792 2.971 -7.143 1.00 82.31 123 PHE A O 1
ATOM 986 N N . THR A 1 124 ? 17.870 3.441 -9.124 1.00 85.62 124 THR A N 1
ATOM 987 C CA . THR A 1 124 ? 17.843 4.901 -8.966 1.00 85.62 124 THR A CA 1
ATOM 988 C C . THR A 1 124 ? 16.549 5.394 -8.312 1.00 85.62 124 THR A C 1
ATOM 990 O O . THR A 1 124 ? 15.554 4.666 -8.242 1.00 85.62 124 THR A O 1
ATOM 993 N N . VAL A 1 125 ? 16.514 6.679 -7.945 1.00 86.12 125 VAL A N 1
ATOM 994 C CA . VAL A 1 125 ? 15.311 7.380 -7.454 1.00 86.12 125 VAL A CA 1
ATOM 995 C C . VAL A 1 125 ? 14.130 7.258 -8.428 1.00 86.12 125 VAL A C 1
ATOM 997 O O . VAL A 1 125 ? 12.998 7.027 -8.000 1.00 86.12 125 VAL A O 1
ATOM 1000 N N . ASP A 1 126 ? 14.379 7.327 -9.737 1.00 85.94 126 ASP A N 1
ATOM 1001 C CA . ASP A 1 126 ? 13.329 7.146 -10.746 1.00 85.94 126 ASP A CA 1
ATOM 1002 C C . ASP A 1 126 ? 12.794 5.714 -10.739 1.00 85.94 126 ASP A C 1
ATOM 1004 O O . ASP A 1 126 ? 11.582 5.494 -10.773 1.00 85.94 126 ASP A O 1
ATOM 1008 N N . THR A 1 127 ? 13.680 4.715 -10.624 1.00 86.06 127 THR A N 1
ATOM 1009 C CA . THR A 1 127 ? 13.241 3.318 -10.513 1.00 86.06 127 THR A CA 1
ATOM 1010 C C . THR A 1 127 ? 12.474 3.069 -9.219 1.00 86.06 127 THR A C 1
ATOM 1012 O O . THR A 1 127 ? 11.454 2.384 -9.259 1.00 86.06 127 THR A O 1
ATOM 1015 N N . LYS A 1 128 ? 12.874 3.690 -8.101 1.00 89.31 128 LYS A N 1
ATOM 1016 C CA . LYS A 1 128 ? 12.135 3.670 -6.834 1.00 89.31 128 LYS A CA 1
ATOM 1017 C C . LYS A 1 128 ? 10.707 4.175 -7.032 1.00 89.31 128 LYS A C 1
ATOM 1019 O O . LYS A 1 128 ? 9.759 3.500 -6.631 1.00 89.31 128 LYS A O 1
ATOM 1024 N N . LEU A 1 129 ? 10.541 5.319 -7.699 1.00 90.69 129 LEU A N 1
ATOM 1025 C CA . LEU A 1 129 ? 9.225 5.890 -7.985 1.00 90.69 129 LEU A CA 1
ATOM 1026 C C . LEU A 1 129 ? 8.398 4.981 -8.906 1.00 90.69 129 LEU A C 1
ATOM 1028 O O . LEU A 1 129 ? 7.227 4.733 -8.627 1.00 90.69 129 LEU A O 1
ATOM 1032 N N . VAL A 1 130 ? 8.996 4.433 -9.966 1.00 90.38 130 VAL A N 1
ATOM 1033 C CA . VAL A 1 130 ? 8.312 3.496 -10.872 1.00 90.38 130 VAL A CA 1
ATOM 1034 C C . VAL A 1 130 ? 7.852 2.242 -10.126 1.00 90.38 130 VAL A C 1
ATOM 1036 O O . VAL A 1 130 ? 6.718 1.804 -10.319 1.00 90.38 130 VAL A O 1
ATOM 1039 N N . GLN A 1 131 ? 8.688 1.671 -9.257 1.00 92.50 131 GLN A N 1
ATOM 1040 C CA . GLN A 1 131 ? 8.325 0.488 -8.472 1.00 92.50 131 GLN A CA 1
ATOM 1041 C C . GLN A 1 131 ? 7.234 0.793 -7.443 1.00 92.50 131 GLN A C 1
ATOM 1043 O O . GLN A 1 131 ? 6.301 0.004 -7.306 1.00 92.50 131 GLN A O 1
ATOM 1048 N N . LEU A 1 132 ? 7.283 1.958 -6.790 1.00 93.62 132 LEU A N 1
ATOM 1049 C CA . LEU A 1 132 ? 6.212 2.422 -5.909 1.00 93.62 132 LEU A CA 1
ATOM 1050 C C . LEU A 1 132 ? 4.873 2.524 -6.655 1.00 93.62 132 LEU A C 1
ATOM 1052 O O . LEU A 1 132 ? 3.856 2.021 -6.177 1.00 93.62 132 LEU A O 1
ATOM 1056 N N . MET A 1 133 ? 4.866 3.148 -7.837 1.00 93.62 133 MET A N 1
ATOM 1057 C CA . MET A 1 133 ? 3.644 3.297 -8.632 1.00 93.62 133 MET A CA 1
ATOM 1058 C C . MET A 1 133 ? 3.129 1.941 -9.122 1.00 93.62 133 MET A C 1
ATOM 1060 O O . MET A 1 133 ? 1.932 1.675 -9.029 1.00 93.62 133 MET A O 1
ATOM 1064 N N . ARG A 1 134 ? 4.017 1.048 -9.580 1.00 94.94 134 ARG A N 1
ATOM 1065 C CA . ARG A 1 134 ? 3.653 -0.328 -9.959 1.00 94.94 134 ARG A CA 1
ATOM 1066 C C . ARG A 1 134 ? 3.028 -1.086 -8.796 1.00 94.94 134 ARG A C 1
ATOM 1068 O O . ARG A 1 134 ? 1.985 -1.704 -8.986 1.00 94.94 134 ARG A O 1
ATOM 1075 N N . PHE A 1 135 ? 3.620 -0.997 -7.606 1.00 95.19 135 PHE A N 1
ATOM 1076 C CA . PHE A 1 135 ? 3.058 -1.580 -6.391 1.00 95.19 135 PHE A CA 1
ATOM 1077 C C . PHE A 1 135 ? 1.651 -1.035 -6.121 1.00 95.19 135 PHE A C 1
ATOM 1079 O O . PHE A 1 135 ? 0.707 -1.812 -5.996 1.00 95.19 135 PHE A O 1
ATOM 1086 N N . TYR A 1 136 ? 1.483 0.291 -6.111 1.00 95.00 136 TYR A N 1
ATOM 1087 C CA . TYR A 1 136 ? 0.188 0.929 -5.869 1.00 95.00 136 TYR A CA 1
ATOM 1088 C C . TYR A 1 136 ? -0.890 0.477 -6.865 1.00 95.00 136 TYR A C 1
ATOM 1090 O O . TYR A 1 136 ? -1.976 0.064 -6.451 1.00 95.00 136 TYR A O 1
ATOM 1098 N N . TYR A 1 137 ? -0.611 0.524 -8.170 1.00 93.81 137 TYR A N 1
ATOM 1099 C CA . TYR A 1 137 ? -1.593 0.142 -9.188 1.00 93.81 137 TYR A CA 1
ATOM 1100 C C . TYR A 1 137 ? -1.917 -1.351 -9.150 1.00 93.81 137 TYR A C 1
ATOM 1102 O O . TYR A 1 137 ? -3.093 -1.712 -9.192 1.00 93.81 137 TYR A O 1
ATOM 1110 N N . ALA A 1 138 ? -0.906 -2.213 -9.007 1.00 94.62 138 ALA A N 1
ATOM 1111 C CA . ALA A 1 138 ? -1.112 -3.654 -8.921 1.00 94.62 138 ALA A CA 1
ATOM 1112 C C . ALA A 1 138 ? -1.970 -4.022 -7.705 1.00 94.62 138 ALA A C 1
ATOM 1114 O O . ALA A 1 138 ? -2.932 -4.775 -7.830 1.00 94.62 138 ALA A O 1
ATOM 1115 N N . MET A 1 139 ? -1.681 -3.444 -6.537 1.00 93.19 139 MET A N 1
ATOM 1116 C CA . MET A 1 139 ? -2.434 -3.734 -5.320 1.00 93.19 139 MET A CA 1
ATOM 1117 C C . MET A 1 139 ? -3.879 -3.224 -5.383 1.00 93.19 139 MET A C 1
ATOM 1119 O O . MET A 1 139 ? -4.793 -3.937 -4.968 1.00 93.19 139 MET A O 1
ATOM 1123 N N . ASN A 1 140 ? -4.122 -2.042 -5.959 1.00 90.75 140 ASN A N 1
ATOM 1124 C CA . ASN A 1 140 ? -5.491 -1.570 -6.191 1.00 90.75 140 ASN A CA 1
ATOM 1125 C C . ASN A 1 140 ? -6.252 -2.457 -7.184 1.00 90.75 140 ASN A C 1
ATOM 1127 O O . ASN A 1 140 ? -7.417 -2.771 -6.943 1.00 90.75 140 ASN A O 1
ATOM 1131 N N . ALA A 1 141 ? -5.605 -2.903 -8.265 1.00 90.31 141 ALA A N 1
ATOM 1132 C CA . ALA A 1 141 ? -6.212 -3.832 -9.215 1.00 90.31 141 ALA A CA 1
ATOM 1133 C C . ALA A 1 141 ? -6.576 -5.164 -8.537 1.00 90.31 141 ALA A C 1
ATOM 1135 O O . ALA A 1 141 ? -7.700 -5.642 -8.681 1.00 90.31 141 ALA A O 1
ATOM 1136 N N . LEU A 1 142 ? -5.671 -5.716 -7.720 1.00 90.69 142 LEU A N 1
ATOM 1137 C CA . LEU A 1 142 ? -5.904 -6.946 -6.957 1.00 90.69 142 LEU A CA 1
ATOM 1138 C C . LEU A 1 142 ? -7.045 -6.808 -5.938 1.00 90.69 142 LEU A C 1
ATOM 1140 O O . LEU A 1 142 ? -7.842 -7.736 -5.796 1.00 90.69 142 LEU A O 1
ATOM 1144 N N . LEU A 1 143 ? -7.172 -5.663 -5.256 1.00 88.50 143 LEU A N 1
ATOM 1145 C CA . LEU A 1 143 ? -8.318 -5.407 -4.373 1.00 88.50 143 LEU A CA 1
ATOM 1146 C C . LEU A 1 143 ? -9.645 -5.410 -5.137 1.00 88.50 143 LEU A C 1
ATOM 1148 O O . LEU A 1 143 ? -10.650 -5.878 -4.606 1.00 88.50 143 LEU A O 1
ATOM 1152 N N . CYS A 1 144 ? -9.656 -4.913 -6.373 1.00 83.50 144 CYS A N 1
ATOM 1153 C CA . CYS A 1 144 ? -10.857 -4.856 -7.202 1.00 83.50 144 CYS A CA 1
ATOM 1154 C C . CYS A 1 144 ? -11.297 -6.223 -7.746 1.00 83.50 144 CYS A C 1
ATOM 1156 O O . CYS A 1 144 ? -12.471 -6.368 -8.079 1.00 83.50 144 CYS A O 1
ATOM 1158 N N . LEU A 1 145 ? -10.419 -7.235 -7.781 1.00 88.44 145 LEU A N 1
ATOM 1159 C CA . LEU A 1 145 ? -10.782 -8.586 -8.238 1.00 88.44 145 LEU A CA 1
ATOM 1160 C C . LEU A 1 145 ? -11.849 -9.253 -7.358 1.00 88.44 145 LEU A C 1
ATOM 1162 O O . LEU A 1 145 ? -12.581 -10.121 -7.827 1.00 88.44 145 LEU A O 1
ATOM 1166 N N . LYS A 1 146 ? -11.942 -8.871 -6.078 1.00 83.81 146 LYS A N 1
ATOM 1167 C CA . LYS A 1 146 ? -12.960 -9.375 -5.147 1.00 83.81 146 LYS A CA 1
ATOM 1168 C C . LYS A 1 146 ? -13.643 -8.213 -4.445 1.00 83.81 146 LYS A C 1
ATOM 1170 O O . LYS A 1 146 ? -13.029 -7.547 -3.615 1.00 83.81 146 LYS A O 1
ATOM 1175 N N . LYS A 1 147 ? -14.938 -8.017 -4.717 1.00 80.62 147 LYS A N 1
ATOM 1176 C CA . LYS A 1 147 ? -15.744 -6.923 -4.143 1.00 80.62 147 LYS A CA 1
ATOM 1177 C C . LYS A 1 147 ? -15.623 -6.833 -2.615 1.00 80.62 147 LYS A C 1
ATOM 1179 O O . LYS A 1 147 ? -15.426 -5.745 -2.085 1.00 80.62 147 LYS A O 1
ATOM 1184 N N . GLU A 1 148 ? -15.626 -7.976 -1.929 1.00 83.56 148 GLU A N 1
ATOM 1185 C CA . GLU A 1 148 ? -15.465 -8.049 -0.470 1.00 83.56 148 GLU A CA 1
ATOM 1186 C C . GLU A 1 148 ? -14.160 -7.414 0.039 1.00 83.56 148 GLU A C 1
ATOM 1188 O O . GLU A 1 148 ? -14.139 -6.803 1.105 1.00 83.56 148 GLU A O 1
ATOM 1193 N N . ASN A 1 149 ? -13.061 -7.529 -0.713 1.00 82.81 149 ASN A N 1
ATOM 1194 C CA . ASN A 1 149 ? -11.766 -6.979 -0.309 1.00 82.81 149 ASN A CA 1
ATOM 1195 C C . ASN A 1 149 ? -11.743 -5.452 -0.442 1.00 82.81 149 ASN A C 1
ATOM 1197 O O . ASN A 1 149 ? -11.184 -4.766 0.412 1.00 82.81 149 ASN A O 1
ATOM 1201 N N . LYS A 1 150 ? -12.403 -4.911 -1.473 1.00 81.31 150 LYS A N 1
ATOM 1202 C CA . LYS A 1 150 ? -12.538 -3.462 -1.703 1.00 81.31 150 LYS A CA 1
ATOM 1203 C C . LYS A 1 150 ? -13.309 -2.755 -0.582 1.00 81.31 150 LYS A C 1
ATOM 1205 O O . LYS A 1 150 ? -13.094 -1.569 -0.316 1.00 81.31 150 LYS A O 1
ATOM 1210 N N . GLU A 1 151 ? -14.213 -3.463 0.087 1.00 84.12 151 GLU A N 1
ATOM 1211 C CA . GLU A 1 151 ? -14.944 -2.943 1.246 1.00 84.12 151 GLU A CA 1
ATOM 1212 C C . GLU A 1 151 ? -14.099 -2.999 2.529 1.00 84.12 151 GLU A C 1
ATOM 1214 O O . GLU A 1 151 ? -14.192 -2.086 3.349 1.00 84.12 151 GLU A O 1
ATOM 1219 N N . LYS A 1 152 ? -13.203 -3.989 2.647 1.00 89.06 152 LYS A N 1
ATOM 1220 C CA . LYS A 1 152 ? -12.361 -4.247 3.831 1.00 89.06 152 LYS A CA 1
ATOM 1221 C C . LYS A 1 152 ? -11.024 -3.500 3.853 1.00 89.06 152 LYS A C 1
ATOM 1223 O O . LYS A 1 152 ? -10.490 -3.287 4.936 1.00 89.06 152 LYS A O 1
ATOM 1228 N N . ALA A 1 153 ? -10.482 -3.079 2.708 1.00 91.62 153 ALA A N 1
ATOM 1229 C CA . ALA A 1 153 ? -9.194 -2.381 2.645 1.00 91.62 153 ALA A CA 1
ATOM 1230 C C . ALA A 1 153 ? -9.169 -1.241 1.613 1.00 91.62 153 ALA A C 1
ATOM 1232 O O . ALA A 1 153 ? -9.957 -1.220 0.664 1.00 91.62 153 ALA A O 1
ATOM 1233 N N . ARG A 1 154 ? -8.268 -0.270 1.798 1.00 91.12 154 ARG A N 1
ATOM 1234 C CA . ARG A 1 154 ? -8.021 0.832 0.856 1.00 91.12 154 ARG A CA 1
ATOM 1235 C C . ARG A 1 154 ? -6.551 1.247 0.867 1.00 91.12 154 ARG A C 1
ATOM 1237 O O . ARG A 1 154 ? -6.018 1.554 1.926 1.00 91.12 154 ARG A O 1
ATOM 1244 N N . PHE A 1 155 ? -5.948 1.360 -0.314 1.00 91.75 155 PHE A N 1
ATOM 1245 C CA . PHE A 1 155 ? -4.632 1.978 -0.483 1.00 91.75 155 PHE A CA 1
ATOM 1246 C C . PHE A 1 155 ? -4.764 3.494 -0.669 1.00 91.75 155 PHE A C 1
ATOM 1248 O O . PHE A 1 155 ? -5.553 3.956 -1.498 1.00 91.75 155 PHE A O 1
ATOM 1255 N N . LEU A 1 156 ? -3.983 4.271 0.080 1.00 90.50 156 LEU A N 1
ATOM 1256 C CA . LEU A 1 156 ? -3.959 5.733 0.023 1.00 90.50 156 LEU A CA 1
ATOM 1257 C C . LEU A 1 156 ? -2.583 6.212 -0.444 1.00 90.50 156 LEU A C 1
ATOM 1259 O O . LEU A 1 156 ? -1.627 6.176 0.321 1.00 90.50 156 LEU A O 1
ATOM 1263 N N . LEU A 1 157 ? -2.481 6.663 -1.696 1.00 89.50 157 LEU A N 1
ATOM 1264 C CA . LEU A 1 157 ? -1.272 7.292 -2.235 1.00 89.50 157 LEU A CA 1
ATOM 1265 C C . LEU A 1 157 ? -1.242 8.774 -1.858 1.00 89.50 157 LEU A C 1
ATOM 1267 O O . LEU A 1 157 ? -2.199 9.494 -2.134 1.00 89.50 157 LEU A O 1
ATOM 1271 N N . PHE A 1 158 ? -0.145 9.233 -1.253 1.00 84.19 158 PHE A N 1
ATOM 1272 C CA . PHE A 1 158 ? 0.024 10.636 -0.874 1.00 84.19 158 PHE A CA 1
ATOM 1273 C C . PHE A 1 158 ? 1.485 11.084 -0.957 1.00 84.19 158 PHE A C 1
ATOM 1275 O O . PHE A 1 158 ? 2.432 10.300 -0.853 1.00 84.19 158 PHE A O 1
ATOM 1282 N N . ASN A 1 159 ? 1.671 12.390 -1.133 1.00 75.06 159 ASN A N 1
ATOM 1283 C CA . ASN A 1 159 ? 2.989 12.981 -1.366 1.00 75.06 159 ASN A CA 1
ATOM 1284 C C . ASN A 1 159 ? 3.670 13.471 -0.078 1.00 75.06 159 ASN A C 1
ATOM 1286 O O . ASN A 1 159 ? 4.757 14.038 -0.145 1.00 75.06 159 ASN A O 1
ATOM 1290 N N . GLY A 1 160 ? 3.042 13.272 1.087 1.00 60.84 160 GLY A N 1
ATOM 1291 C CA . GLY A 1 160 ? 3.523 13.786 2.375 1.00 60.84 160 GLY A CA 1
ATOM 1292 C C . GLY A 1 160 ? 3.483 15.315 2.497 1.00 60.84 160 GLY A C 1
ATOM 1293 O O . GLY A 1 160 ? 3.957 15.846 3.493 1.00 60.84 160 GLY A O 1
ATOM 1294 N N . GLN A 1 161 ? 2.943 16.023 1.501 1.00 57.44 161 GLN A N 1
ATOM 1295 C CA . GLN A 1 161 ? 2.636 17.444 1.612 1.00 57.44 161 GLN A CA 1
ATOM 1296 C C . GLN A 1 161 ? 1.224 17.585 2.191 1.00 57.44 161 GLN A C 1
ATOM 1298 O O . GLN A 1 161 ? 0.320 16.904 1.692 1.00 57.44 161 GLN A O 1
ATOM 1303 N N . PRO A 1 162 ? 1.015 18.429 3.219 1.00 53.31 162 PRO A N 1
ATOM 1304 C CA . PRO A 1 162 ? -0.331 18.776 3.644 1.00 53.31 162 PRO A CA 1
ATOM 1305 C C . PRO A 1 162 ? -1.079 19.355 2.441 1.00 53.31 162 PRO A C 1
ATOM 1307 O O . PRO A 1 162 ? -0.525 20.147 1.676 1.00 53.31 162 PRO A O 1
ATOM 1310 N N . SER A 1 163 ? -2.323 18.921 2.243 1.00 48.50 163 SER A N 1
ATOM 1311 C CA . SER A 1 163 ? -3.188 19.517 1.230 1.00 48.50 163 SER A CA 1
ATOM 1312 C C . SER A 1 163 ? -3.351 20.997 1.564 1.00 48.50 163 SER A C 1
ATOM 1314 O O . SER A 1 163 ? -3.994 21.335 2.552 1.00 48.50 163 SER A O 1
ATOM 1316 N N . THR A 1 164 ? -2.784 21.884 0.748 1.00 48.84 164 THR A N 1
ATOM 1317 C CA . THR A 1 164 ? -3.049 23.331 0.819 1.00 48.84 164 THR A CA 1
ATOM 1318 C C . THR A 1 164 ? -4.496 23.665 0.460 1.00 48.84 164 THR A C 1
ATOM 1320 O O . THR A 1 164 ? -4.954 24.776 0.718 1.00 48.84 164 THR A O 1
ATOM 1323 N N . PHE A 1 165 ? -5.236 22.711 -0.110 1.00 45.00 165 PHE A N 1
ATOM 1324 C CA . PHE A 1 165 ? -6.659 22.858 -0.365 1.00 45.00 165 PHE A CA 1
ATOM 1325 C C . PHE A 1 165 ? -7.442 22.705 0.935 1.00 45.00 165 PHE A C 1
ATOM 1327 O O . PHE A 1 165 ? -7.372 21.662 1.592 1.00 45.00 165 PHE A O 1
ATOM 1334 N N . GLN A 1 166 ? -8.216 23.738 1.269 1.00 46.53 166 GLN A N 1
ATOM 1335 C CA . GLN A 1 166 ? -9.234 23.651 2.308 1.00 46.53 166 GLN A CA 1
ATOM 1336 C C . GLN A 1 166 ? -10.237 22.533 1.962 1.00 46.53 166 GLN A C 1
ATOM 1338 O O . GLN A 1 166 ? -10.506 22.310 0.775 1.00 46.53 166 GLN A O 1
ATOM 1343 N N . PRO A 1 167 ? -10.803 21.831 2.965 1.00 52.72 167 PRO A N 1
ATOM 1344 C CA . PRO A 1 167 ? -11.853 20.846 2.740 1.00 52.72 167 PRO A CA 1
ATOM 1345 C C . PRO A 1 167 ? -12.965 21.467 1.895 1.00 52.72 167 PRO A C 1
ATOM 1347 O O . PRO A 1 167 ? -13.558 22.473 2.285 1.00 52.72 167 PRO A O 1
ATOM 1350 N N . CYS A 1 168 ? -13.222 20.900 0.717 1.00 47.62 168 CYS A N 1
ATOM 1351 C CA . CYS A 1 168 ? -14.233 21.453 -0.169 1.00 47.62 168 CYS A CA 1
ATOM 1352 C C . CYS A 1 168 ? -15.614 21.362 0.497 1.00 47.62 168 CYS A C 1
ATOM 1354 O O . CYS A 1 168 ? -16.030 20.289 0.935 1.00 47.62 168 CYS A O 1
ATOM 1356 N N . THR A 1 169 ? -16.347 22.475 0.547 1.00 53.75 169 THR A N 1
ATOM 1357 C CA . THR A 1 169 ? -17.741 22.518 1.018 1.00 53.75 169 THR A CA 1
ATOM 1358 C C . THR A 1 169 ? -18.716 21.873 0.033 1.00 53.75 169 THR A C 1
ATOM 1360 O O . THR A 1 169 ? -19.876 21.646 0.385 1.00 53.75 169 THR A O 1
ATOM 1363 N N . SER A 1 170 ? -18.271 21.544 -1.187 1.00 51.75 170 SER A N 1
ATOM 1364 C CA . SER A 1 170 ? -19.110 20.879 -2.178 1.00 51.75 170 SER A CA 1
ATOM 1365 C C . SER A 1 170 ? -19.395 19.435 -1.760 1.00 51.75 170 SER A C 1
ATOM 1367 O O . SER A 1 170 ? -18.533 18.556 -1.827 1.00 51.75 170 SER A O 1
ATOM 1369 N N . LYS A 1 171 ? -20.639 19.175 -1.366 1.00 54.28 171 LYS A N 1
ATOM 1370 C CA . LYS A 1 171 ? -21.184 17.821 -1.289 1.00 54.28 171 LYS A CA 1
ATOM 1371 C C . LYS A 1 171 ? -21.586 17.414 -2.703 1.00 54.28 171 LYS A C 1
ATOM 1373 O O . LYS A 1 171 ? -22.463 18.038 -3.291 1.00 54.28 171 LYS A O 1
ATOM 1378 N N . PHE A 1 172 ? -20.923 16.405 -3.256 1.00 53.38 172 PHE A N 1
ATOM 1379 C CA . PHE A 1 172 ? -21.379 15.782 -4.492 1.00 53.38 172 PHE A CA 1
ATOM 1380 C C . PHE A 1 172 ? -22.415 14.722 -4.133 1.00 53.38 172 PHE A C 1
ATOM 1382 O O . PHE A 1 172 ? -22.063 13.660 -3.622 1.00 53.38 172 PHE A O 1
ATOM 1389 N N . ASP A 1 173 ? -23.684 15.014 -4.401 1.00 47.34 173 ASP A N 1
ATOM 1390 C CA . ASP A 1 173 ? -24.712 13.982 -4.449 1.00 47.34 173 ASP A CA 1
ATOM 1391 C C . ASP A 1 173 ? -24.615 13.300 -5.813 1.00 47.34 173 ASP A C 1
ATOM 1393 O O . ASP A 1 173 ? -25.004 13.863 -6.838 1.00 47.34 173 ASP A O 1
ATOM 1397 N N . ILE A 1 174 ? -24.065 12.086 -5.838 1.00 48.47 174 ILE A N 1
ATOM 1398 C CA . ILE A 1 174 ? -24.104 11.243 -7.033 1.00 48.47 174 ILE A CA 1
ATOM 1399 C C . ILE A 1 174 ? -25.553 10.781 -7.196 1.00 48.47 174 ILE A C 1
ATOM 1401 O O . ILE A 1 174 ? -25.992 9.821 -6.565 1.00 48.47 174 ILE A O 1
ATOM 1405 N N . ARG A 1 175 ? -26.319 11.497 -8.020 1.00 39.31 175 ARG A N 1
ATOM 1406 C CA . ARG A 1 175 ? -27.619 11.030 -8.502 1.00 39.31 175 ARG A CA 1
ATOM 1407 C C . ARG A 1 175 ? -27.374 10.149 -9.720 1.00 39.31 175 ARG A C 1
ATOM 1409 O O . ARG A 1 175 ? -27.216 10.651 -10.828 1.00 39.31 175 ARG A O 1
ATOM 1416 N N . GLU A 1 176 ? -27.320 8.837 -9.514 1.00 50.22 176 GLU A N 1
ATOM 1417 C CA . GLU A 1 176 ? -27.461 7.887 -10.620 1.00 50.22 176 GLU A CA 1
ATOM 1418 C C . GLU A 1 176 ? -28.928 7.917 -11.077 1.00 50.22 176 GLU A C 1
ATOM 1420 O O . GLU A 1 176 ? -29.785 7.218 -10.538 1.00 50.22 176 GLU A O 1
ATOM 1425 N N . ASN A 1 177 ? -29.246 8.788 -12.037 1.00 43.84 177 ASN A N 1
ATOM 1426 C CA . ASN A 1 177 ? -30.555 8.796 -12.682 1.00 43.84 177 ASN A CA 1
ATOM 1427 C C . ASN A 1 177 ? -30.617 7.627 -13.680 1.00 43.84 177 ASN A C 1
ATOM 1429 O O . ASN A 1 177 ? -30.277 7.781 -14.848 1.00 43.84 177 ASN A O 1
ATOM 1433 N N . TYR A 1 178 ? -31.076 6.454 -13.237 1.00 50.12 178 TYR A N 1
ATOM 1434 C CA . TYR A 1 178 ? -31.357 5.286 -14.096 1.00 50.12 178 TYR A CA 1
ATOM 1435 C C . TYR A 1 178 ? -32.603 5.456 -14.993 1.00 50.12 178 TYR A C 1
ATOM 1437 O O . TYR A 1 178 ? -33.222 4.472 -15.393 1.00 50.12 178 TYR A O 1
ATOM 1445 N N . THR A 1 179 ? -33.024 6.686 -15.286 1.00 43.66 179 THR A N 1
ATOM 1446 C CA . THR A 1 179 ? -34.312 6.963 -15.943 1.00 43.66 179 THR A CA 1
ATOM 1447 C C . THR A 1 179 ? -34.200 7.729 -17.251 1.00 43.66 179 THR A C 1
ATOM 1449 O O . THR A 1 179 ? -35.226 8.180 -17.748 1.00 43.66 179 THR A O 1
ATOM 1452 N N . ASP A 1 180 ? -33.011 7.848 -17.840 1.00 42.72 180 ASP A N 1
ATOM 1453 C CA . ASP A 1 180 ? -32.913 8.275 -19.234 1.00 42.72 180 ASP A CA 1
ATOM 1454 C C . ASP A 1 180 ? -33.036 7.033 -20.128 1.00 42.72 180 ASP A C 1
ATOM 1456 O O . ASP A 1 180 ? -32.144 6.178 -20.117 1.00 42.72 180 ASP A O 1
ATOM 1460 N N . PRO A 1 181 ? -34.129 6.877 -20.904 1.00 49.88 181 PRO A N 1
ATOM 1461 C CA . PRO A 1 181 ? -34.140 5.900 -21.970 1.00 49.88 181 PRO A CA 1
ATOM 1462 C C . PRO A 1 181 ? -33.093 6.364 -22.978 1.00 49.88 181 PRO A C 1
ATOM 1464 O O . PRO A 1 181 ? -33.289 7.341 -23.701 1.00 49.88 181 PRO A O 1
ATOM 1467 N N . VAL A 1 182 ? -31.950 5.680 -22.984 1.00 51.59 182 VAL A N 1
ATOM 1468 C CA . VAL A 1 182 ? -30.887 5.844 -23.974 1.00 51.59 182 VAL A CA 1
ATOM 1469 C C . VAL A 1 182 ? -31.441 5.387 -25.323 1.00 51.59 182 VAL A C 1
ATOM 1471 O O . VAL A 1 182 ? -31.250 4.262 -25.770 1.00 51.59 182 VAL A O 1
ATOM 1474 N N . THR A 1 183 ? -32.185 6.274 -25.967 1.00 51.78 183 THR A N 1
ATOM 1475 C CA . THR A 1 183 ? -32.591 6.177 -27.363 1.00 51.78 183 THR A CA 1
ATOM 1476 C C . THR A 1 183 ? -32.088 7.427 -28.058 1.00 51.78 183 THR A C 1
ATOM 1478 O O . THR A 1 183 ? -32.844 8.380 -28.244 1.00 51.78 183 THR A O 1
ATOM 1481 N N . LYS A 1 184 ? -30.791 7.439 -28.371 1.00 48.91 184 LYS A N 1
ATOM 1482 C CA . LYS A 1 184 ? -30.212 8.083 -29.559 1.00 48.91 184 LYS A CA 1
ATOM 1483 C C . LYS A 1 184 ? -28.716 7.759 -29.632 1.00 48.91 184 LYS A C 1
ATOM 1485 O O . LYS A 1 184 ? -27.920 8.237 -28.835 1.00 48.91 184 LYS A O 1
ATOM 1490 N N . ASP A 1 185 ? -28.404 6.896 -30.593 1.00 50.81 185 ASP A N 1
ATOM 1491 C CA . ASP A 1 185 ? -27.125 6.794 -31.305 1.00 50.81 185 ASP A CA 1
ATOM 1492 C C . ASP A 1 185 ? -25.874 6.318 -30.554 1.00 50.81 185 ASP A C 1
ATOM 1494 O O . ASP A 1 185 ? -24.768 6.776 -30.819 1.00 50.81 185 ASP A O 1
ATOM 1498 N N . LEU A 1 186 ? -26.015 5.291 -29.714 1.00 53.44 186 LEU A N 1
ATOM 1499 C CA . LEU A 1 186 ? -24.886 4.434 -29.323 1.00 53.44 186 LEU A CA 1
ATOM 1500 C C . LEU A 1 186 ? -25.102 2.999 -29.831 1.00 53.44 186 LEU A C 1
ATOM 1502 O O . LEU A 1 186 ? -25.137 2.042 -29.066 1.00 53.44 186 LEU A O 1
ATOM 1506 N N . GLN A 1 187 ? -25.342 2.852 -31.138 1.00 54.81 187 GLN A N 1
ATOM 1507 C CA . GLN A 1 187 ? -25.473 1.530 -31.773 1.00 54.81 187 GLN A CA 1
ATOM 1508 C C . GLN A 1 187 ? -24.123 0.854 -32.047 1.00 54.81 187 GLN A C 1
ATOM 1510 O O . GLN A 1 187 ? -24.102 -0.314 -32.427 1.00 54.81 187 GLN A O 1
ATOM 1515 N N . SER A 1 188 ? -22.998 1.538 -31.826 1.00 58.78 188 SER A N 1
ATOM 1516 C CA . SER A 1 188 ? -21.688 0.897 -31.789 1.00 58.78 188 SER A CA 1
ATOM 1517 C C . SER A 1 188 ? -21.290 0.624 -30.335 1.00 58.78 188 SER A C 1
ATOM 1519 O O . SER A 1 188 ? -21.270 1.546 -29.513 1.00 58.78 188 SER A O 1
ATOM 1521 N N . PRO A 1 189 ? -20.969 -0.628 -29.968 1.00 61.38 189 PRO A N 1
ATOM 1522 C CA . PRO A 1 189 ? -20.334 -0.880 -28.686 1.00 61.38 189 PRO A CA 1
ATOM 1523 C C . PRO A 1 189 ? -19.005 -0.108 -28.643 1.00 61.38 189 PRO A C 1
ATOM 1525 O O . PRO A 1 189 ? -18.156 -0.282 -29.512 1.00 61.38 189 PRO A O 1
ATOM 1528 N N . LEU A 1 190 ? -18.824 0.752 -27.630 1.00 65.88 190 LEU A N 1
ATOM 1529 C CA . LEU A 1 190 ? -17.590 1.537 -27.429 1.00 65.88 190 LEU A CA 1
ATOM 1530 C C . LEU A 1 190 ? -16.339 0.640 -27.361 1.00 65.88 190 LEU A C 1
ATOM 1532 O O . LEU A 1 190 ? -15.243 1.065 -27.713 1.00 65.88 190 LEU A O 1
ATOM 1536 N N . PHE A 1 191 ? -16.528 -0.607 -26.925 1.00 66.44 191 PHE A N 1
ATOM 1537 C CA . PHE A 1 191 ? -15.538 -1.672 -26.974 1.00 66.44 191 PHE A CA 1
ATOM 1538 C C . PHE A 1 191 ? -16.185 -2.913 -27.586 1.00 66.44 191 PHE A C 1
ATOM 1540 O O . PHE A 1 191 ? -17.078 -3.515 -26.986 1.00 66.44 191 PHE A O 1
ATOM 1547 N N . GLU A 1 192 ? -15.742 -3.291 -28.780 1.00 77.94 192 GLU A N 1
ATOM 1548 C CA . GLU A 1 192 ? -16.144 -4.530 -29.433 1.00 77.94 192 GLU A CA 1
ATOM 1549 C C . GLU A 1 192 ? -15.114 -5.609 -29.106 1.00 77.94 192 GLU A C 1
ATOM 1551 O O . GLU A 1 192 ? -13.942 -5.470 -29.451 1.00 77.94 192 GLU A O 1
ATOM 1556 N N . LYS A 1 193 ? -15.541 -6.670 -28.411 1.00 77.44 193 LYS A N 1
ATOM 1557 C CA . LYS A 1 193 ? -14.670 -7.820 -28.178 1.00 77.44 193 LYS A CA 1
ATOM 1558 C C . LYS A 1 193 ? -14.615 -8.657 -29.452 1.00 77.44 193 LYS A C 1
ATOM 1560 O O . LYS A 1 193 ? -15.625 -9.259 -29.826 1.00 77.44 193 LYS A O 1
ATOM 1565 N N . THR A 1 194 ? -13.455 -8.746 -30.089 1.00 79.62 194 THR A N 1
ATOM 1566 C CA . THR A 1 194 ? -13.268 -9.620 -31.250 1.00 79.62 194 THR A CA 1
ATOM 1567 C C . THR A 1 194 ? -12.798 -11.012 -30.815 1.00 79.62 194 THR A C 1
ATOM 1569 O O . THR A 1 194 ? -12.330 -11.227 -29.695 1.00 79.62 194 THR A O 1
ATOM 1572 N N . ARG A 1 195 ? -12.916 -12.006 -31.705 1.00 83.38 195 ARG A N 1
ATOM 1573 C CA . ARG A 1 195 ? -12.389 -13.366 -31.459 1.00 83.38 195 ARG A CA 1
ATOM 1574 C C . ARG A 1 195 ? -10.856 -13.418 -31.446 1.00 83.38 195 ARG A C 1
ATOM 1576 O O . ARG A 1 195 ? -10.291 -14.456 -31.101 1.00 83.38 195 ARG A O 1
ATOM 1583 N N . ASP A 1 196 ? -10.211 -12.323 -31.835 1.00 77.94 196 ASP A N 1
ATOM 1584 C CA . ASP A 1 196 ? -8.768 -12.212 -32.000 1.00 77.94 196 ASP A CA 1
ATOM 1585 C C . ASP A 1 196 ? -8.109 -11.379 -30.891 1.00 77.94 196 ASP A C 1
ATOM 1587 O O . ASP A 1 196 ? -6.886 -11.361 -30.814 1.00 77.94 196 ASP A O 1
ATOM 1591 N N . ASP A 1 197 ? -8.883 -10.770 -29.984 1.00 78.75 197 ASP A N 1
ATOM 1592 C CA . ASP A 1 197 ? -8.355 -9.944 -28.882 1.00 78.75 197 ASP A CA 1
ATOM 1593 C C . ASP A 1 197 ? -7.432 -10.727 -27.937 1.00 78.75 197 ASP A C 1
ATOM 1595 O O . ASP A 1 197 ? -6.482 -10.180 -27.382 1.00 78.75 197 ASP A O 1
ATOM 1599 N N . ASP A 1 198 ? -7.719 -12.020 -27.757 1.00 80.69 198 ASP A N 1
ATOM 1600 C CA . ASP A 1 198 ? -6.945 -12.933 -26.913 1.00 80.69 198 ASP A CA 1
ATOM 1601 C C . ASP A 1 198 ? -5.804 -13.625 -27.701 1.00 80.69 198 ASP A C 1
ATOM 1603 O O . ASP A 1 198 ? -5.067 -14.446 -27.146 1.00 80.69 198 ASP A O 1
ATOM 1607 N N . LYS A 1 199 ? -5.636 -13.320 -28.999 1.00 80.06 199 LYS A N 1
ATOM 1608 C CA . LYS A 1 199 ? -4.511 -13.814 -29.801 1.00 80.06 199 LYS A CA 1
ATOM 1609 C C . LYS A 1 199 ? -3.331 -12.848 -29.671 1.00 80.06 199 LYS A C 1
ATOM 1611 O O . LYS A 1 199 ? -3.524 -11.636 -29.700 1.00 80.06 199 LYS A O 1
ATOM 1616 N N . PRO A 1 200 ? -2.090 -13.348 -29.568 1.00 76.81 200 PRO A N 1
ATOM 1617 C CA . PRO A 1 200 ? -0.920 -12.482 -29.605 1.00 76.81 200 PRO A CA 1
ATOM 1618 C C . PRO A 1 200 ? -0.869 -11.754 -30.956 1.00 76.81 200 PRO A C 1
ATOM 1620 O O . PRO A 1 200 ? -0.606 -12.365 -31.991 1.00 76.81 200 PRO A O 1
ATOM 1623 N N . GLY A 1 201 ? -1.168 -10.455 -30.941 1.00 74.12 201 GLY A N 1
ATOM 1624 C CA . GLY A 1 201 ? -1.079 -9.598 -32.117 1.00 74.12 201 GLY A CA 1
ATOM 1625 C C . GLY A 1 201 ? 0.378 -9.392 -32.516 1.00 74.12 201 GLY A C 1
ATOM 1626 O O . GLY A 1 201 ? 1.209 -9.046 -31.677 1.00 74.12 201 GLY A O 1
ATOM 1627 N N . GLN A 1 202 ? 0.690 -9.602 -33.793 1.00 74.94 202 GLN A N 1
ATOM 1628 C CA . GLN A 1 202 ? 1.983 -9.208 -34.348 1.00 74.94 202 GLN A CA 1
ATOM 1629 C C . GLN A 1 202 ? 2.085 -7.681 -34.323 1.00 74.94 202 GLN A C 1
ATOM 1631 O O . GLN A 1 202 ? 1.125 -6.991 -34.680 1.00 74.94 202 GLN A O 1
ATOM 1636 N N . SER A 1 203 ? 3.234 -7.147 -33.906 1.00 79.81 203 SER A N 1
ATOM 1637 C CA . SER A 1 203 ? 3.470 -5.703 -33.975 1.00 79.81 203 SER A CA 1
ATOM 1638 C C . SER A 1 203 ? 3.430 -5.214 -35.428 1.00 79.81 203 SER A C 1
ATOM 1640 O O . SER A 1 203 ? 3.497 -5.998 -36.381 1.00 79.81 203 SER A O 1
ATOM 1642 N N . TYR A 1 204 ? 3.304 -3.904 -35.631 1.00 76.44 204 TYR A N 1
ATOM 1643 C CA . TYR A 1 204 ? 3.397 -3.334 -36.976 1.00 76.44 204 TYR A CA 1
ATOM 1644 C C . TYR A 1 204 ? 4.752 -3.671 -37.625 1.00 76.44 204 TYR A C 1
ATOM 1646 O O . TYR A 1 204 ? 4.819 -3.996 -38.811 1.00 76.44 204 TYR A O 1
ATOM 1654 N N . GLU A 1 205 ? 5.813 -3.672 -36.820 1.00 77.19 205 GLU A N 1
ATOM 1655 C CA . GLU A 1 205 ? 7.168 -4.051 -37.200 1.00 77.19 205 GLU A CA 1
ATOM 1656 C C . GLU A 1 205 ? 7.274 -5.534 -37.574 1.00 77.19 205 GLU A C 1
ATOM 1658 O O . GLU A 1 205 ? 7.884 -5.853 -38.594 1.00 77.19 205 GLU A O 1
ATOM 1663 N N . ASP A 1 206 ? 6.640 -6.430 -36.811 1.00 79.31 206 ASP A N 1
ATOM 1664 C CA . ASP A 1 206 ? 6.612 -7.865 -37.122 1.00 79.31 206 ASP A CA 1
ATOM 1665 C C . ASP A 1 206 ? 5.879 -8.125 -38.443 1.00 79.31 206 ASP A C 1
ATOM 1667 O O . ASP A 1 206 ? 6.379 -8.852 -39.298 1.00 79.31 206 ASP A O 1
ATOM 1671 N N . ASN A 1 207 ? 4.732 -7.474 -38.665 1.00 81.56 207 ASN A N 1
ATOM 1672 C CA . ASN A 1 207 ? 3.985 -7.594 -39.920 1.00 81.56 207 ASN A CA 1
ATOM 1673 C C . ASN A 1 207 ? 4.791 -7.082 -41.128 1.00 81.56 207 ASN A C 1
ATOM 1675 O O . ASN A 1 207 ? 4.747 -7.678 -42.205 1.00 81.56 207 ASN A O 1
ATOM 1679 N N . MET A 1 208 ? 5.527 -5.977 -40.967 1.00 78.25 208 MET A N 1
ATOM 1680 C CA . MET A 1 208 ? 6.443 -5.460 -41.992 1.00 78.25 208 MET A CA 1
ATOM 1681 C C . MET A 1 208 ? 7.574 -6.444 -42.288 1.00 78.25 208 MET A C 1
ATOM 1683 O O . MET A 1 208 ? 7.867 -6.708 -43.452 1.00 78.25 208 MET A O 1
ATOM 1687 N N . PHE A 1 209 ? 8.182 -7.006 -41.246 1.00 78.62 209 PHE A N 1
ATOM 1688 C CA . PHE A 1 209 ? 9.270 -7.965 -41.376 1.00 78.62 209 PHE A CA 1
ATOM 1689 C C . PHE A 1 209 ? 8.821 -9.248 -42.085 1.00 78.62 209 PHE A C 1
ATOM 1691 O O . PHE A 1 209 ? 9.498 -9.699 -43.005 1.00 78.62 209 PHE A O 1
ATOM 1698 N N . MET A 1 210 ? 7.654 -9.792 -41.726 1.00 81.50 210 MET A N 1
ATOM 1699 C CA . MET A 1 210 ? 7.095 -10.983 -42.375 1.00 81.50 210 MET A CA 1
ATOM 1700 C C . MET A 1 210 ? 6.793 -10.738 -43.857 1.00 81.50 210 MET A C 1
ATOM 1702 O O . MET A 1 210 ? 7.186 -11.541 -44.694 1.00 81.50 210 MET A O 1
ATOM 1706 N N . LYS A 1 211 ? 6.201 -9.587 -44.209 1.00 82.69 211 LYS A N 1
ATOM 1707 C CA . LYS A 1 211 ? 6.004 -9.204 -45.619 1.00 82.69 211 LYS A CA 1
ATOM 1708 C C . LYS A 1 211 ? 7.318 -9.078 -46.382 1.00 82.69 211 LYS A C 1
ATOM 1710 O O . LYS A 1 211 ? 7.374 -9.399 -47.564 1.00 82.69 211 LYS A O 1
ATOM 1715 N N . GLN A 1 212 ? 8.358 -8.564 -45.734 1.00 76.06 212 GLN A N 1
ATOM 1716 C CA . GLN A 1 212 ? 9.662 -8.435 -46.365 1.00 76.06 212 GLN A CA 1
ATOM 1717 C C . GLN A 1 212 ? 10.301 -9.810 -46.595 1.00 76.06 212 GLN A C 1
ATOM 1719 O O . GLN A 1 212 ? 10.827 -10.055 -47.676 1.00 76.06 212 GLN A O 1
ATOM 1724 N N . LEU A 1 213 ? 10.196 -10.725 -45.628 1.00 78.50 213 LEU A N 1
ATOM 1725 C CA . LEU A 1 213 ? 10.633 -12.108 -45.803 1.00 78.50 213 LEU A CA 1
ATOM 1726 C C . LEU A 1 213 ? 9.881 -12.800 -46.943 1.00 78.50 213 LEU A C 1
ATOM 1728 O O . LEU A 1 213 ? 10.530 -13.343 -47.826 1.00 78.50 213 LEU A O 1
ATOM 1732 N N . ASP A 1 214 ? 8.550 -12.726 -46.980 1.00 80.19 214 ASP A N 1
ATOM 1733 C CA . ASP A 1 214 ? 7.758 -13.387 -48.027 1.00 80.19 214 ASP A CA 1
ATOM 1734 C C . ASP A 1 214 ? 8.108 -12.896 -49.444 1.00 80.19 214 ASP A C 1
ATOM 1736 O O . ASP A 1 214 ? 8.046 -13.665 -50.401 1.00 80.19 214 ASP A O 1
ATOM 1740 N N . ASN A 1 215 ? 8.486 -11.621 -49.590 1.00 75.00 215 ASN A N 1
ATOM 1741 C CA . ASN A 1 215 ? 8.765 -11.016 -50.893 1.00 75.00 215 ASN A CA 1
ATOM 1742 C C . ASN A 1 215 ? 10.231 -11.126 -51.336 1.00 75.00 215 ASN A C 1
ATOM 1744 O O . ASN A 1 215 ? 10.502 -11.179 -52.534 1.00 75.00 215 ASN A O 1
ATOM 1748 N N . GLU A 1 216 ? 11.180 -11.090 -50.401 1.00 74.81 216 GLU A N 1
ATOM 1749 C CA . GLU A 1 216 ? 12.608 -10.913 -50.708 1.00 74.81 216 GLU A CA 1
ATOM 1750 C C . GLU A 1 216 ? 13.469 -12.120 -50.298 1.00 74.81 216 GLU A C 1
ATOM 1752 O O . GLU A 1 216 ? 14.650 -12.167 -50.642 1.00 74.81 216 GLU A O 1
ATOM 1757 N N . PHE A 1 217 ? 12.910 -13.101 -49.579 1.00 81.88 217 PHE A N 1
ATOM 1758 C CA . PHE A 1 217 ? 13.596 -14.347 -49.236 1.00 81.88 217 PHE A CA 1
ATOM 1759 C C . PHE A 1 217 ? 13.473 -15.348 -50.391 1.00 81.88 217 PHE A C 1
ATOM 1761 O O . PHE A 1 217 ? 12.480 -16.064 -50.522 1.00 81.88 217 PHE A O 1
ATOM 1768 N N . VAL A 1 218 ? 14.484 -15.385 -51.258 1.00 81.38 218 VAL A N 1
ATOM 1769 C CA . VAL A 1 218 ? 14.469 -16.170 -52.501 1.00 81.38 218 VAL A CA 1
ATOM 1770 C C . VAL A 1 218 ? 15.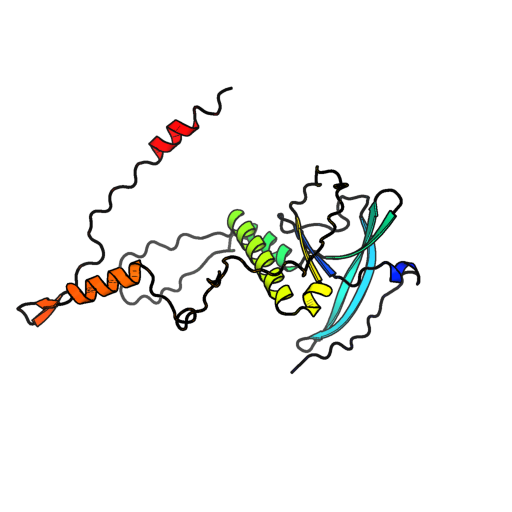689 -17.081 -52.604 1.00 81.38 218 VAL A C 1
ATOM 1772 O O . VAL A 1 218 ? 16.713 -16.849 -51.965 1.00 81.38 218 VAL A O 1
ATOM 1775 N N . ILE A 1 219 ? 15.579 -18.134 -53.414 1.00 81.94 219 ILE A N 1
ATOM 1776 C CA . ILE A 1 219 ? 16.716 -18.985 -53.775 1.00 81.94 219 ILE A CA 1
ATOM 1777 C C . ILE A 1 219 ? 17.439 -18.330 -54.955 1.00 81.94 219 ILE A C 1
ATOM 1779 O O . ILE A 1 219 ? 16.807 -18.009 -55.963 1.00 81.94 219 ILE A O 1
ATOM 1783 N N . ASP A 1 220 ? 18.745 -18.112 -54.828 1.00 81.88 220 ASP A N 1
ATOM 1784 C CA . ASP A 1 220 ? 19.566 -17.571 -55.908 1.00 81.88 220 ASP A CA 1
ATOM 1785 C C . ASP A 1 220 ? 19.840 -18.598 -57.021 1.00 81.88 220 ASP A C 1
ATOM 1787 O O . ASP A 1 220 ? 19.463 -19.770 -56.959 1.00 81.88 220 ASP A O 1
ATOM 1791 N N . SER A 1 221 ? 20.511 -18.150 -58.082 1.00 87.31 221 SER A N 1
ATOM 1792 C CA . SER A 1 221 ? 20.865 -18.993 -59.230 1.00 87.31 221 SER A CA 1
ATOM 1793 C C . SER A 1 221 ? 21.791 -20.166 -58.891 1.00 87.31 221 SER A C 1
ATOM 1795 O O . SER A 1 221 ? 21.913 -21.084 -59.699 1.00 87.31 221 SER A O 1
ATOM 1797 N N . GLU A 1 222 ? 22.445 -20.148 -57.729 1.00 87.62 222 GLU A N 1
ATOM 1798 C CA . GLU A 1 222 ? 23.333 -21.210 -57.247 1.00 87.62 222 GLU A CA 1
ATOM 1799 C C . GLU A 1 222 ? 22.614 -22.182 -56.293 1.00 87.62 222 GLU A C 1
ATOM 1801 O O . GLU A 1 222 ? 23.221 -23.130 -55.794 1.00 87.62 222 GLU A O 1
ATOM 1806 N N . GLY A 1 223 ? 21.309 -21.992 -56.063 1.00 82.62 223 GLY A N 1
ATOM 1807 C CA . GLY A 1 223 ? 20.512 -22.835 -55.175 1.00 82.62 223 GLY A CA 1
ATOM 1808 C C . GLY A 1 223 ? 20.628 -22.462 -53.694 1.00 82.62 223 GLY A C 1
ATOM 1809 O O . GLY A 1 223 ? 20.151 -23.215 -52.843 1.00 82.62 223 GLY A O 1
ATOM 1810 N N . SER A 1 224 ? 21.239 -21.321 -53.368 1.00 84.06 224 SER A N 1
ATOM 1811 C CA . SER A 1 224 ? 21.395 -20.842 -51.995 1.00 84.06 224 SER A CA 1
ATOM 1812 C C . SER A 1 224 ? 20.240 -19.932 -51.591 1.00 84.06 224 SER A C 1
ATOM 1814 O O . SER A 1 224 ? 19.765 -19.105 -52.365 1.00 84.06 224 SER A O 1
ATOM 1816 N N . TRP A 1 225 ? 19.782 -20.061 -50.346 1.00 78.50 225 TRP A N 1
ATOM 1817 C CA . TRP A 1 225 ? 18.785 -19.149 -49.788 1.00 78.50 225 TRP A CA 1
ATOM 1818 C C . TRP A 1 225 ? 19.411 -17.785 -49.502 1.00 78.50 225 TRP A C 1
ATOM 1820 O O . TRP A 1 225 ? 20.352 -17.683 -48.711 1.00 78.50 225 TRP A O 1
ATOM 1830 N N . VAL A 1 226 ? 18.849 -16.736 -50.099 1.00 78.06 226 VAL A N 1
ATOM 1831 C CA . VAL A 1 226 ? 19.266 -15.351 -49.894 1.00 78.06 226 VAL A CA 1
ATOM 1832 C C . VAL A 1 226 ? 18.146 -14.594 -49.195 1.00 78.06 226 VAL A C 1
ATOM 1834 O O . VAL A 1 226 ? 17.007 -14.562 -49.654 1.00 78.06 226 VAL A O 1
ATOM 1837 N N . ALA A 1 227 ? 18.487 -13.980 -48.063 1.00 73.25 227 ALA A N 1
ATOM 1838 C CA . ALA A 1 227 ? 17.595 -13.112 -47.310 1.00 73.25 227 ALA A CA 1
ATOM 1839 C C . ALA A 1 227 ? 17.971 -11.644 -47.522 1.00 73.25 227 ALA A C 1
ATOM 1841 O O . ALA A 1 227 ? 19.166 -11.324 -47.578 1.00 73.25 227 ALA A O 1
ATOM 1842 N N . P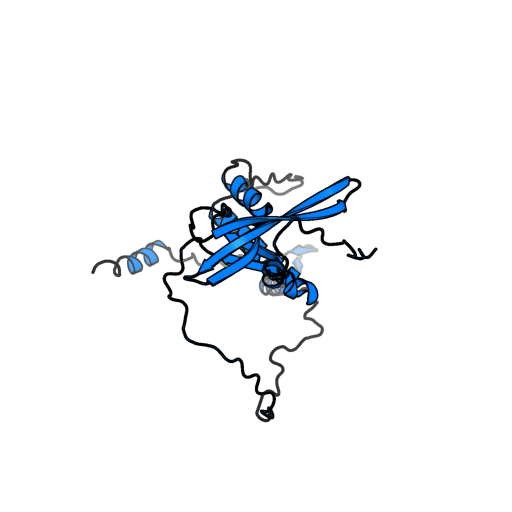RO A 1 228 ? 16.995 -10.726 -47.529 1.00 67.50 228 PRO A N 1
ATOM 1843 C CA . PRO A 1 228 ? 17.302 -9.312 -47.432 1.00 67.50 228 PRO A CA 1
ATOM 1844 C C . PRO A 1 228 ? 17.949 -9.008 -46.076 1.00 67.50 228 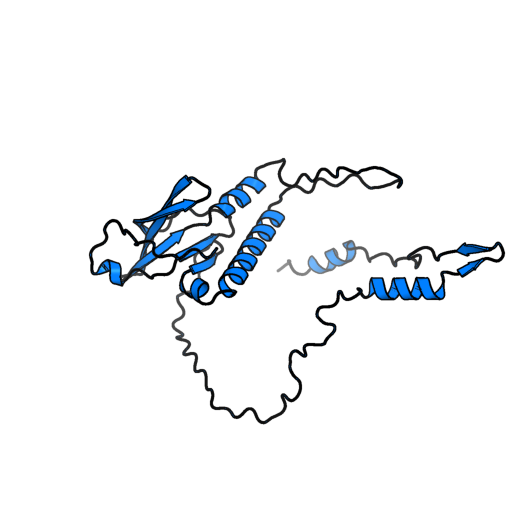PRO A C 1
ATOM 1846 O O . PRO A 1 228 ? 17.538 -9.507 -45.025 1.00 67.50 228 PRO A O 1
ATOM 1849 N N . LEU A 1 229 ? 18.975 -8.159 -46.080 1.00 60.78 229 LEU A N 1
ATOM 1850 C CA . LEU A 1 229 ? 19.561 -7.658 -44.839 1.00 60.78 229 LEU A CA 1
ATOM 1851 C C . LEU A 1 229 ? 18.508 -6.818 -44.097 1.00 60.78 229 LEU A C 1
ATOM 1853 O O . LEU A 1 229 ? 18.016 -5.840 -44.670 1.00 60.78 229 LEU A O 1
ATOM 1857 N N . PRO A 1 230 ? 18.174 -7.132 -42.831 1.00 59.62 230 PRO A N 1
ATOM 1858 C CA . PRO A 1 230 ? 17.144 -6.398 -42.115 1.00 59.62 230 PRO A CA 1
ATOM 1859 C C . PRO A 1 230 ? 17.539 -4.923 -41.971 1.00 59.62 230 PRO A C 1
ATOM 1861 O O . PRO A 1 230 ? 18.614 -4.586 -41.470 1.00 59.62 230 PRO A O 1
ATOM 1864 N N . PHE A 1 231 ? 16.632 -4.057 -42.429 1.00 60.38 231 PHE A N 1
ATOM 1865 C CA . PHE A 1 231 ? 16.639 -2.599 -42.294 1.00 60.38 231 PHE A CA 1
ATOM 1866 C C . PHE A 1 231 ? 17.945 -1.904 -42.706 1.00 60.38 231 PHE A C 1
ATOM 1868 O O . PHE A 1 231 ? 18.679 -1.358 -41.878 1.00 60.38 231 PHE A O 1
ATOM 1875 N N . ARG A 1 232 ? 18.186 -1.809 -44.018 1.00 54.91 232 ARG A N 1
ATOM 1876 C CA . ARG A 1 232 ? 19.145 -0.845 -44.582 1.00 54.91 232 ARG A CA 1
ATOM 1877 C C . ARG A 1 232 ? 18.479 0.217 -45.457 1.00 54.91 232 ARG A C 1
ATOM 1879 O O . ARG A 1 232 ? 18.997 0.591 -46.499 1.00 54.91 232 ARG A O 1
ATOM 1886 N N . VAL A 1 233 ? 17.367 0.779 -44.986 1.00 60.78 233 VAL A N 1
ATOM 1887 C CA . VAL A 1 233 ? 17.025 2.159 -45.363 1.00 60.78 233 VAL A CA 1
ATOM 1888 C C . VAL A 1 233 ? 18.005 3.059 -44.600 1.00 60.78 233 VAL A C 1
ATOM 1890 O O . VAL A 1 233 ? 18.192 2.828 -43.399 1.00 60.78 233 VAL A O 1
ATOM 1893 N N . PRO A 1 234 ? 18.683 4.044 -45.219 1.00 65.94 234 PRO A N 1
ATOM 1894 C CA . PRO A 1 234 ? 19.489 4.983 -44.452 1.00 65.94 234 PRO A CA 1
ATOM 1895 C C . PRO A 1 234 ? 18.576 5.648 -43.422 1.00 65.94 234 PRO A C 1
ATOM 1897 O O . PRO A 1 234 ? 17.645 6.368 -43.778 1.00 65.94 234 PRO A O 1
ATOM 1900 N N . ARG A 1 235 ? 18.806 5.364 -42.134 1.00 60.00 235 ARG A N 1
ATOM 1901 C CA . ARG A 1 235 ? 18.101 6.067 -41.063 1.00 60.00 235 ARG A CA 1
ATOM 1902 C C . ARG A 1 235 ? 18.385 7.545 -41.261 1.00 60.00 235 ARG A C 1
ATOM 1904 O O . ARG A 1 235 ? 19.553 7.937 -41.216 1.00 60.00 235 ARG A O 1
ATOM 1911 N N . GLN A 1 236 ? 17.344 8.345 -41.493 1.00 67.31 236 GLN A N 1
ATOM 1912 C CA . GLN A 1 236 ? 17.519 9.787 -41.445 1.00 67.31 236 GLN A CA 1
ATOM 1913 C C . GLN A 1 236 ? 18.103 10.119 -40.066 1.00 67.31 236 GLN A C 1
ATOM 1915 O O . GLN A 1 236 ? 17.593 9.608 -39.059 1.00 67.31 236 GLN A O 1
ATOM 1920 N N . PRO A 1 237 ? 19.209 10.879 -39.996 1.00 64.38 237 PRO A N 1
ATOM 1921 C CA . PRO A 1 237 ? 19.743 11.311 -38.721 1.00 64.38 237 PRO A CA 1
ATOM 1922 C C . PRO A 1 237 ? 18.625 12.020 -37.965 1.00 64.38 237 PRO A C 1
ATOM 1924 O O . PRO A 1 237 ? 17.983 12.917 -38.511 1.00 64.38 237 PRO A O 1
ATOM 1927 N N . LEU A 1 238 ? 18.380 11.609 -36.722 1.00 60.56 238 LEU A N 1
ATOM 1928 C CA . LEU A 1 238 ? 17.530 12.393 -35.835 1.00 60.56 238 LEU A CA 1
ATOM 1929 C C . LEU A 1 238 ? 18.100 13.821 -35.788 1.00 60.56 238 LEU A C 1
ATOM 1931 O O . LEU A 1 238 ? 19.319 13.965 -35.621 1.00 60.56 238 LEU A O 1
ATOM 1935 N N . PRO A 1 239 ? 17.271 14.866 -35.967 1.00 71.88 239 PRO A N 1
ATOM 1936 C CA . PRO A 1 239 ? 17.743 16.237 -35.866 1.00 71.88 239 PRO A CA 1
ATOM 1937 C C . PRO A 1 239 ? 18.395 16.453 -34.498 1.00 71.88 239 PRO A C 1
ATOM 1939 O O . PRO A 1 239 ? 17.949 15.923 -33.480 1.00 71.88 239 PRO A O 1
ATOM 1942 N N . SER A 1 240 ? 19.497 17.201 -34.491 1.00 66.94 240 SER A N 1
ATOM 1943 C CA . SER A 1 240 ? 20.261 17.468 -33.276 1.00 66.94 240 SER A CA 1
ATOM 1944 C C . SER A 1 240 ? 19.386 18.177 -32.240 1.00 66.94 240 SER A C 1
ATOM 1946 O O . SER A 1 240 ? 18.864 19.264 -32.490 1.00 66.94 240 SER A O 1
ATOM 1948 N N . ASN A 1 241 ? 19.285 17.600 -31.045 1.00 60.38 241 ASN A N 1
ATOM 1949 C CA . ASN A 1 241 ? 18.587 18.187 -29.900 1.00 60.38 241 ASN A CA 1
ATOM 1950 C C . ASN A 1 241 ? 19.194 19.527 -29.436 1.00 60.38 241 ASN A C 1
ATOM 1952 O O . ASN A 1 241 ? 18.519 20.287 -28.746 1.00 60.38 241 ASN A O 1
ATOM 1956 N N . ARG A 1 242 ? 20.406 19.890 -29.892 1.00 59.47 242 ARG A N 1
ATOM 1957 C CA . ARG A 1 242 ? 20.988 21.228 -29.663 1.00 59.47 242 ARG A CA 1
ATOM 1958 C C . ARG A 1 242 ? 20.145 22.375 -30.228 1.00 59.47 242 ARG A C 1
ATOM 1960 O O . ARG A 1 242 ? 20.228 23.480 -29.709 1.00 59.47 242 ARG A O 1
ATOM 1967 N N . GLN A 1 243 ? 19.347 22.141 -31.273 1.00 57.22 243 GLN A N 1
ATOM 1968 C CA . GLN A 1 243 ? 18.456 23.172 -31.829 1.00 57.22 243 GLN A CA 1
ATOM 1969 C C . GLN A 1 243 ? 17.120 23.280 -31.074 1.00 57.22 243 GLN A C 1
ATOM 1971 O O . GLN A 1 243 ? 16.443 24.299 -31.172 1.00 57.22 243 GLN A O 1
ATOM 1976 N N . GLN A 1 244 ? 16.742 22.260 -30.294 1.00 55.41 244 GLN A N 1
ATOM 1977 C CA . GLN A 1 244 ? 15.558 22.318 -29.428 1.00 55.41 244 GLN A CA 1
ATOM 1978 C C . GLN A 1 244 ? 15.850 23.012 -28.089 1.00 55.41 244 GLN A C 1
ATOM 1980 O O . GLN A 1 244 ? 14.940 23.592 -27.504 1.00 55.41 244 GLN A O 1
ATOM 1985 N N . GLU A 1 245 ? 17.109 23.033 -27.633 1.00 45.81 245 GLU A N 1
ATOM 1986 C CA . GLU A 1 245 ? 17.515 23.805 -26.447 1.00 45.81 245 GLU A CA 1
ATOM 1987 C C . GLU A 1 245 ? 17.454 25.322 -26.680 1.00 45.81 245 GLU A C 1
ATOM 1989 O O . GLU A 1 245 ? 17.086 26.061 -25.771 1.00 45.81 245 GLU A O 1
ATOM 1994 N N . SER A 1 246 ? 17.718 25.815 -27.896 1.00 45.69 246 SER A N 1
ATOM 1995 C CA . SER A 1 246 ? 17.709 27.262 -28.166 1.00 45.69 246 SER A CA 1
ATOM 1996 C C . SER A 1 246 ? 16.314 27.901 -28.177 1.00 45.69 246 SER A C 1
ATOM 1998 O O . SER A 1 246 ? 16.217 29.118 -28.071 1.00 45.69 246 SER A O 1
ATOM 2000 N N . LEU A 1 247 ? 15.236 27.112 -28.274 1.00 44.88 247 LEU A N 1
ATOM 2001 C CA . LEU A 1 247 ? 13.856 27.620 -28.220 1.00 44.88 247 LEU A CA 1
ATOM 2002 C C . LEU A 1 247 ? 13.265 27.645 -26.801 1.00 44.88 247 LEU A C 1
ATOM 2004 O O . LEU A 1 247 ? 12.276 28.338 -26.580 1.00 44.88 247 LEU A O 1
ATOM 2008 N N . LEU A 1 248 ? 13.874 26.952 -25.829 1.00 41.72 248 LEU A N 1
ATOM 2009 C CA . LEU A 1 248 ? 13.428 26.994 -24.428 1.00 41.72 248 LEU A CA 1
ATOM 2010 C C . LEU A 1 248 ? 14.098 28.103 -23.600 1.00 41.72 248 LEU A C 1
ATOM 2012 O O . LEU A 1 248 ? 13.594 28.446 -22.534 1.00 41.72 248 LEU A O 1
ATOM 2016 N N . ILE A 1 249 ? 15.201 28.689 -24.078 1.00 43.91 249 ILE A N 1
ATOM 2017 C CA . ILE A 1 249 ? 15.964 29.700 -23.319 1.00 43.91 249 ILE A CA 1
ATOM 2018 C C . ILE A 1 249 ? 15.337 31.108 -23.434 1.00 43.91 249 ILE A C 1
ATOM 2020 O O . ILE A 1 249 ? 15.590 31.960 -22.590 1.00 43.91 249 ILE A O 1
ATOM 2024 N N . CYS A 1 250 ? 14.440 31.354 -24.397 1.00 40.34 250 CYS A N 1
ATOM 2025 C CA . CYS A 1 250 ? 13.752 32.649 -24.534 1.00 40.34 250 CYS A CA 1
ATOM 2026 C C . CYS A 1 250 ? 12.454 32.791 -23.712 1.00 40.34 250 CYS A C 1
ATOM 2028 O O . CYS A 1 250 ? 11.823 33.837 -23.788 1.00 40.34 250 CYS A O 1
ATOM 2030 N N . TYR A 1 251 ? 12.053 31.788 -22.919 1.00 41.41 251 TYR A N 1
ATOM 2031 C CA . TYR A 1 251 ? 10.839 31.847 -22.079 1.00 41.41 251 TYR A CA 1
ATOM 2032 C C . TYR A 1 251 ? 11.117 31.972 -20.568 1.00 41.41 251 TYR A C 1
ATOM 2034 O O . TYR A 1 251 ? 10.208 31.793 -19.761 1.00 41.41 251 TYR A O 1
ATOM 2042 N N . GLN A 1 252 ? 12.354 32.284 -20.166 1.00 44.97 252 GLN A N 1
ATOM 2043 C CA . GLN A 1 252 ? 12.723 32.493 -18.753 1.00 44.97 252 GLN A CA 1
ATOM 2044 C C . GLN A 1 252 ? 13.424 33.833 -18.484 1.00 44.97 252 GLN A C 1
ATOM 2046 O O . GLN A 1 252 ? 14.211 33.947 -17.548 1.00 44.97 252 GLN A O 1
ATOM 2051 N N . SER A 1 253 ? 13.133 34.860 -19.281 1.00 46.91 253 SER A N 1
ATOM 2052 C CA . SER A 1 253 ? 13.556 36.230 -18.985 1.00 46.91 253 SER A CA 1
ATOM 2053 C C . SER A 1 253 ? 12.364 37.183 -18.993 1.00 46.91 253 SER A C 1
ATOM 2055 O O . SER A 1 253 ? 12.213 37.948 -19.939 1.00 46.91 253 SER A O 1
ATOM 2057 N N . GLU A 1 254 ? 11.547 37.098 -17.943 1.00 39.81 254 GLU A N 1
ATOM 2058 C CA . GLU A 1 254 ? 10.791 38.201 -17.323 1.00 39.81 254 GLU A CA 1
ATOM 2059 C C . GLU A 1 254 ? 10.692 37.938 -15.815 1.00 39.81 254 GLU A C 1
ATOM 2061 O O . GLU A 1 254 ? 10.370 36.787 -15.434 1.00 39.81 254 GLU A O 1
#

Foldseek 3Di:
DDDDPPFDWDFDDDDPVLVVQEQLAEEAEQELLLDDDVVPPDPQKDWDGWTWTWDDDPNDIDIDIWTKMWGDDPPDIHIYTYDHPVVSVVLNVQQVDQCRQADDPPDPDDDDPDDDDPDRPGCHSVNSSVVSVVVQVVVVVVCVVDPVSVSHYDYDYDHPDPPPDDDDPDDDDPPPPPPDPPPDDPPDDPDDDDPCPPPPDQDPVRVVVVVQCVVAQDQDPVRDTDHPDPDPPPPDPDPDCVVVVVVVVVPPDD

Organism: Mytilus galloprovincialis (NCBI:txid29158)